Protein AF-A0A7I7XWX3-F1 (afdb_monomer_lite)

Radius of gyration: 28.38 Å; chains: 1; bounding box: 84×88×45 Å

Sequence (185 aa):
MRDRTAANIRRMIRAALIAVGVFTSAAAGLAPAHAEPVAPGETAYLIGACYDPSQPVTERPATLVYGCDHSSVMTDMTWTAWGADGATGAGIDDAVECQPNCAQGARLANPIVVHAWNPKPPVEAGCPDGVQFYSDFTVAYPEGVPPWVQPGTSWTEDVDFIELDGVPAVHFKNQGPLSCTPQNA

pLDDT: mean 84.45, std 18.17, range [38.5, 98.75]

Structure (mmCIF, N/CA/C/O backbone):
data_AF-A0A7I7XWX3-F1
#
_entry.id   AF-A0A7I7XWX3-F1
#
loop_
_atom_site.group_PDB
_atom_site.id
_atom_site.type_symbol
_atom_site.label_atom_id
_atom_site.label_alt_id
_atom_site.label_comp_id
_atom_site.label_asym_id
_atom_site.label_entity_id
_atom_site.label_seq_id
_atom_site.pdbx_PDB_ins_code
_atom_site.Cartn_x
_atom_site.Cartn_y
_atom_site.Cartn_z
_atom_site.occupancy
_atom_site.B_iso_or_equiv
_atom_site.auth_seq_id
_atom_site.auth_comp_id
_atom_site.auth_asym_id
_atom_site.auth_atom_id
_atom_site.pdbx_PDB_model_num
ATOM 1 N N . MET A 1 1 ? -60.329 -65.388 -13.202 1.00 43.03 1 MET A N 1
ATOM 2 C CA . MET A 1 1 ? -60.329 -66.868 -13.149 1.00 43.03 1 MET A CA 1
ATOM 3 C C . MET A 1 1 ? -59.858 -67.363 -14.511 1.00 43.03 1 MET A C 1
ATOM 5 O O . MET A 1 1 ? -60.397 -66.860 -15.488 1.00 43.03 1 MET A O 1
ATOM 9 N N . ARG A 1 2 ? -58.892 -68.301 -14.535 1.00 38.50 2 ARG A N 1
ATOM 10 C CA . ARG A 1 2 ? -58.112 -68.828 -15.688 1.00 38.50 2 ARG A CA 1
ATOM 11 C C . ARG A 1 2 ? -56.949 -67.935 -16.143 1.00 38.50 2 ARG A C 1
ATOM 13 O O . ARG A 1 2 ? -57.133 -66.735 -16.260 1.00 38.50 2 ARG A O 1
ATOM 20 N N . ASP A 1 3 ? -55.744 -68.416 -16.423 1.00 40.34 3 ASP A N 1
ATOM 21 C CA . ASP A 1 3 ? -55.115 -69.725 -16.218 1.00 40.34 3 ASP A CA 1
ATOM 22 C C . ASP A 1 3 ? -53.590 -69.542 -16.287 1.00 40.34 3 ASP A C 1
ATOM 24 O O . ASP A 1 3 ? -53.082 -68.605 -16.905 1.00 40.34 3 ASP A O 1
ATOM 28 N N . ARG A 1 4 ? -52.867 -70.434 -15.609 1.00 48.84 4 ARG A N 1
ATOM 29 C CA . ARG A 1 4 ? -51.402 -70.502 -15.575 1.00 48.84 4 ARG A CA 1
ATOM 30 C C . ARG A 1 4 ? -50.860 -71.028 -16.906 1.00 48.84 4 ARG A C 1
ATOM 32 O O . ARG A 1 4 ? -51.288 -72.093 -17.331 1.00 48.84 4 ARG A O 1
ATOM 39 N N . THR A 1 5 ? -49.802 -70.414 -17.437 1.00 50.16 5 THR A N 1
ATOM 40 C CA . THR A 1 5 ? -48.825 -71.164 -18.248 1.00 50.16 5 THR A CA 1
ATOM 41 C C . THR A 1 5 ? -47.422 -70.599 -18.072 1.00 50.16 5 THR A C 1
ATOM 43 O O . THR A 1 5 ? -47.156 -69.432 -18.344 1.00 50.16 5 THR A O 1
ATOM 46 N N . ALA A 1 6 ? -46.545 -71.453 -17.553 1.00 39.53 6 ALA A N 1
ATOM 47 C CA . ALA A 1 6 ? -45.111 -71.258 -17.453 1.00 39.53 6 ALA A CA 1
ATOM 48 C C . ALA A 1 6 ? -44.410 -71.675 -18.760 1.00 39.53 6 ALA A C 1
ATOM 50 O O . ALA A 1 6 ? -44.997 -72.368 -19.587 1.00 39.53 6 ALA A O 1
ATOM 51 N N . ALA A 1 7 ? -43.117 -71.335 -18.826 1.00 40.88 7 ALA A N 1
ATOM 52 C CA . ALA A 1 7 ? -42.087 -71.758 -19.782 1.00 40.88 7 ALA A CA 1
ATOM 53 C C . ALA A 1 7 ? -41.901 -70.862 -21.026 1.00 40.88 7 ALA A C 1
ATOM 55 O O . ALA A 1 7 ? -42.622 -70.954 -22.009 1.00 40.88 7 ALA A O 1
ATOM 56 N N . ASN A 1 8 ? -40.818 -70.080 -21.067 1.00 44.34 8 ASN A N 1
ATOM 57 C CA . ASN A 1 8 ? -39.526 -70.630 -21.479 1.00 44.34 8 ASN A CA 1
ATOM 58 C C . ASN A 1 8 ? -38.380 -69.623 -21.311 1.00 44.34 8 ASN A C 1
ATOM 60 O O . ASN A 1 8 ? -38.443 -68.464 -21.708 1.00 44.34 8 ASN A O 1
ATOM 64 N N . ILE A 1 9 ? -37.313 -70.131 -20.705 1.00 50.66 9 ILE A N 1
ATOM 65 C CA . ILE A 1 9 ? -36.044 -69.473 -20.420 1.00 50.66 9 ILE A CA 1
ATOM 66 C C . ILE A 1 9 ? -35.237 -69.374 -21.718 1.00 50.66 9 ILE A C 1
ATOM 68 O O . ILE A 1 9 ? -34.882 -70.397 -22.297 1.00 50.66 9 ILE A O 1
ATOM 72 N N . ARG A 1 10 ? -34.841 -68.162 -22.118 1.00 47.69 10 ARG A N 1
ATOM 73 C CA . ARG A 1 10 ? -33.609 -67.944 -22.891 1.00 47.69 10 ARG A CA 1
ATOM 74 C C . ARG A 1 10 ? -32.856 -66.747 -22.322 1.00 47.69 10 ARG A C 1
ATOM 76 O O . ARG A 1 10 ? -33.197 -65.595 -22.555 1.00 47.69 10 ARG A O 1
ATOM 83 N N . ARG A 1 11 ? -31.823 -67.071 -21.541 1.00 47.16 11 ARG A N 1
ATOM 84 C CA . ARG A 1 11 ? -30.764 -66.159 -21.102 1.00 47.16 11 ARG A CA 1
ATOM 85 C C . ARG A 1 11 ? -30.086 -65.544 -22.326 1.00 47.16 11 ARG A C 1
ATOM 87 O O . ARG A 1 11 ? -29.508 -66.279 -23.116 1.00 47.16 11 ARG A O 1
ATOM 94 N N . MET A 1 12 ? -30.059 -64.219 -22.409 1.00 47.88 12 MET A N 1
ATOM 95 C CA . MET A 1 12 ? -28.936 -63.488 -22.995 1.00 47.88 12 MET A CA 1
ATOM 96 C C . MET A 1 12 ? -28.685 -62.254 -22.129 1.00 47.88 12 MET A C 1
ATOM 98 O O . MET A 1 12 ? -29.368 -61.242 -22.238 1.00 47.88 12 MET A O 1
ATOM 102 N N . ILE A 1 13 ? -27.729 -62.389 -21.210 1.00 46.78 13 ILE A N 1
ATOM 103 C CA . ILE A 1 13 ? -27.202 -61.299 -20.392 1.00 46.78 13 ILE A CA 1
ATOM 104 C C . ILE A 1 13 ? -26.348 -60.439 -21.326 1.00 46.78 13 ILE A C 1
ATOM 106 O O . ILE A 1 13 ? -25.277 -60.866 -21.749 1.00 46.78 13 ILE A O 1
ATOM 110 N N . ARG A 1 14 ? -26.825 -59.242 -21.672 1.00 43.22 14 ARG A N 1
ATOM 111 C CA . ARG A 1 14 ? -25.970 -58.168 -22.184 1.00 43.22 14 ARG A CA 1
ATOM 112 C C . ARG A 1 14 ? -25.707 -57.232 -21.013 1.00 43.22 14 ARG A C 1
ATOM 114 O O . ARG A 1 14 ? -26.624 -56.570 -20.539 1.00 43.22 14 ARG A O 1
ATOM 121 N N . ALA A 1 15 ? -24.478 -57.257 -20.508 1.00 44.19 15 ALA A N 1
ATOM 122 C CA . ALA A 1 15 ? -24.014 -56.344 -19.477 1.00 44.19 15 ALA A CA 1
ATOM 123 C C . ALA A 1 15 ? -24.109 -54.905 -20.008 1.00 44.19 15 ALA A C 1
ATOM 125 O O . ALA A 1 15 ? -23.389 -54.533 -20.931 1.00 44.19 15 ALA A O 1
ATOM 126 N N . ALA A 1 16 ? -25.034 -54.118 -19.459 1.00 50.81 16 ALA A N 1
ATOM 127 C CA . ALA A 1 16 ? -25.074 -52.680 -19.664 1.00 50.81 16 ALA A CA 1
ATOM 128 C C . ALA A 1 16 ? -24.075 -52.055 -18.683 1.00 50.81 16 ALA A C 1
ATOM 130 O O . ALA A 1 16 ? -24.287 -52.082 -17.471 1.00 50.81 16 ALA A O 1
ATOM 131 N N . LEU A 1 17 ? -22.951 -51.567 -19.206 1.00 45.69 17 LEU A N 1
ATOM 132 C CA . LEU A 1 17 ? -21.972 -50.819 -18.428 1.00 45.69 17 LEU A CA 1
ATOM 133 C C . LEU A 1 17 ? -22.584 -49.474 -18.028 1.00 45.69 17 LEU A C 1
ATOM 135 O O . LEU A 1 17 ? -22.958 -48.661 -18.870 1.00 45.69 17 LEU A O 1
ATOM 139 N N . ILE A 1 18 ? -22.700 -49.286 -16.719 1.00 51.28 18 ILE A N 1
ATOM 140 C CA . ILE A 1 18 ? -23.097 -48.053 -16.052 1.00 51.28 18 ILE A CA 1
ATOM 141 C C . ILE A 1 18 ? -21.942 -47.056 -16.201 1.00 51.28 18 ILE A C 1
ATOM 143 O O . ILE A 1 18 ? -20.875 -47.266 -15.631 1.00 51.28 18 ILE A O 1
ATOM 147 N N . ALA A 1 19 ? -22.153 -45.967 -16.937 1.00 46.25 19 ALA A N 1
ATOM 148 C CA . ALA A 1 19 ? -21.286 -44.795 -16.879 1.00 46.25 19 ALA A CA 1
ATOM 149 C C . ALA A 1 19 ? -21.959 -43.745 -15.984 1.00 46.25 19 ALA A C 1
ATOM 151 O O . ALA A 1 19 ? -22.716 -42.900 -16.455 1.00 46.25 19 ALA A O 1
ATOM 152 N N . VAL A 1 20 ? -21.721 -43.828 -14.672 1.00 53.56 20 VAL A N 1
ATOM 153 C CA . VAL A 1 20 ? -21.970 -42.701 -13.763 1.00 53.56 20 VAL A CA 1
ATOM 154 C C . VAL A 1 20 ? -20.854 -41.696 -14.029 1.00 53.56 20 VAL A C 1
ATOM 156 O O . VAL A 1 20 ? -19.708 -41.912 -13.641 1.00 53.56 20 VAL A O 1
ATOM 159 N N . GLY A 1 21 ? -21.178 -40.632 -14.762 1.00 43.69 21 GLY A N 1
ATOM 160 C CA . GLY A 1 21 ? -20.290 -39.491 -14.938 1.00 43.69 21 GLY A CA 1
ATOM 161 C C . GLY A 1 21 ? -20.112 -38.785 -13.599 1.00 43.69 21 GLY A C 1
ATOM 162 O O . GLY A 1 21 ? -21.029 -38.125 -13.116 1.00 43.69 21 GLY A O 1
ATOM 163 N N . VAL A 1 22 ? -18.944 -38.951 -12.986 1.00 57.22 22 VAL A N 1
ATOM 164 C CA . VAL A 1 22 ? -18.535 -38.162 -11.825 1.00 57.22 22 VAL A CA 1
ATOM 165 C C . VAL A 1 22 ? -18.196 -36.761 -12.333 1.00 57.22 22 VAL A C 1
ATOM 167 O O . VAL A 1 22 ? -17.169 -36.561 -12.974 1.00 57.22 22 VAL A O 1
ATOM 170 N N . PHE A 1 23 ? -19.073 -35.790 -12.075 1.00 51.28 23 PHE A N 1
ATOM 171 C CA . PHE A 1 23 ? -18.744 -34.371 -12.200 1.00 51.28 23 PHE A CA 1
ATOM 172 C C . PHE A 1 23 ? -17.844 -33.994 -11.015 1.00 51.28 23 PHE A C 1
ATOM 174 O O . PHE A 1 23 ? -18.322 -33.742 -9.911 1.00 51.28 23 PHE A O 1
ATOM 181 N N . THR A 1 24 ? -16.529 -34.001 -11.220 1.00 49.78 24 THR A N 1
ATOM 182 C CA . THR A 1 24 ? -15.574 -33.404 -10.281 1.00 49.78 24 THR A CA 1
ATOM 183 C C . THR A 1 24 ? -15.557 -31.894 -10.498 1.00 49.78 24 THR A C 1
ATOM 185 O O . THR A 1 24 ? -14.891 -31.400 -11.406 1.00 49.78 24 THR A O 1
ATOM 188 N N . SER A 1 25 ? -16.302 -31.155 -9.681 1.00 54.12 25 SER A N 1
ATOM 189 C CA . SER A 1 25 ? -16.179 -29.700 -9.591 1.00 54.12 25 SER A CA 1
ATOM 190 C C . SER A 1 25 ? -14.818 -29.362 -8.978 1.00 54.12 25 SER A C 1
ATOM 192 O O . SER A 1 25 ? -14.610 -29.559 -7.782 1.00 54.12 25 SER A O 1
ATOM 194 N N . ALA A 1 26 ? -13.876 -28.885 -9.790 1.00 48.22 26 ALA A N 1
ATOM 195 C CA . ALA A 1 26 ? -12.629 -28.317 -9.296 1.00 48.22 26 ALA A CA 1
ATOM 196 C C . ALA A 1 26 ? -12.938 -26.962 -8.643 1.00 48.22 26 ALA A C 1
ATOM 198 O O . ALA A 1 26 ? -13.051 -25.944 -9.321 1.00 48.22 26 ALA A O 1
ATOM 199 N N . ALA A 1 27 ? -13.116 -26.951 -7.323 1.00 49.91 27 ALA A N 1
ATOM 200 C CA . ALA A 1 27 ? -12.999 -25.725 -6.550 1.00 49.91 27 ALA A CA 1
ATOM 201 C C . ALA A 1 27 ? -11.513 -25.344 -6.545 1.00 49.91 27 ALA A C 1
ATOM 203 O O . ALA A 1 27 ? -10.723 -25.923 -5.801 1.00 49.91 27 ALA A O 1
ATOM 204 N N . ALA A 1 28 ? -11.118 -24.425 -7.427 1.00 49.12 28 ALA A N 1
ATOM 205 C CA . ALA A 1 28 ? -9.828 -23.761 -7.325 1.00 49.12 28 ALA A CA 1
ATOM 206 C C . ALA A 1 28 ? -9.845 -22.947 -6.026 1.00 49.12 28 ALA A C 1
ATOM 208 O O . ALA A 1 28 ? -10.456 -21.883 -5.953 1.00 49.12 28 ALA A O 1
ATOM 209 N N . GLY A 1 29 ? -9.258 -23.501 -4.966 1.00 46.12 29 GLY A N 1
ATOM 210 C CA . GLY A 1 29 ? -9.016 -22.751 -3.744 1.00 46.12 29 GLY A CA 1
ATOM 211 C C . GLY A 1 29 ? -8.070 -21.601 -4.068 1.00 46.12 29 GLY A C 1
ATOM 212 O O . GLY A 1 29 ? -6.977 -21.839 -4.579 1.00 46.12 29 GLY A O 1
ATOM 213 N N . LEU A 1 30 ? -8.497 -20.370 -3.785 1.00 54.78 30 LEU A N 1
ATOM 214 C CA . LEU A 1 30 ? -7.623 -19.200 -3.737 1.00 54.78 30 LEU A CA 1
ATOM 215 C C . LEU A 1 30 ? -6.687 -19.395 -2.540 1.00 54.78 30 LEU A C 1
ATOM 217 O O . LEU A 1 30 ? -6.994 -18.983 -1.422 1.00 54.78 30 LEU A O 1
ATOM 221 N N . ALA A 1 31 ? -5.598 -20.132 -2.749 1.00 57.59 31 ALA A N 1
ATOM 222 C CA . ALA A 1 31 ? -4.531 -20.192 -1.770 1.00 57.59 31 ALA A CA 1
ATOM 223 C C . ALA A 1 31 ? -3.904 -18.792 -1.653 1.00 57.59 31 ALA A C 1
ATOM 225 O O . ALA A 1 31 ? -3.742 -18.119 -2.676 1.00 57.59 31 ALA A O 1
ATOM 226 N N . PRO A 1 32 ? -3.567 -18.347 -0.434 1.00 59.34 32 PRO A N 1
ATOM 227 C CA . PRO A 1 32 ? -2.880 -17.082 -0.233 1.00 59.34 32 PRO A CA 1
ATOM 228 C C . PRO A 1 32 ? -1.547 -17.101 -0.982 1.00 59.34 32 PRO A C 1
ATOM 230 O O . PRO A 1 32 ? -0.761 -18.038 -0.839 1.00 59.34 32 PRO A O 1
ATOM 233 N N . ALA A 1 33 ? -1.319 -16.095 -1.822 1.00 70.19 33 ALA A N 1
ATOM 234 C CA . ALA A 1 33 ? -0.106 -16.014 -2.617 1.00 70.19 33 ALA A CA 1
ATOM 235 C C . ALA A 1 33 ? 1.029 -15.389 -1.788 1.00 70.19 33 ALA A C 1
ATOM 237 O O . ALA A 1 33 ? 0.834 -14.382 -1.104 1.00 70.19 33 ALA A O 1
ATOM 238 N N . HIS A 1 34 ? 2.197 -16.029 -1.819 1.00 73.00 34 HIS A N 1
ATOM 239 C CA . HIS A 1 34 ? 3.373 -15.649 -1.039 1.00 73.00 34 HIS A CA 1
ATOM 240 C C . HIS A 1 34 ? 4.289 -14.700 -1.817 1.00 73.00 34 HIS A C 1
ATOM 242 O O . HIS A 1 34 ? 4.159 -14.562 -3.033 1.00 73.00 34 HIS A O 1
ATOM 248 N N . ALA A 1 35 ? 5.228 -14.078 -1.101 1.00 80.88 35 ALA A N 1
ATOM 249 C CA . ALA A 1 35 ? 6.254 -13.235 -1.695 1.00 80.88 35 ALA A CA 1
ATOM 250 C C . ALA A 1 35 ? 7.070 -14.029 -2.728 1.00 80.88 35 ALA A C 1
ATOM 252 O O . ALA A 1 35 ? 7.687 -15.041 -2.386 1.00 80.88 35 ALA A O 1
ATOM 253 N N . GLU A 1 36 ? 7.070 -13.566 -3.976 1.00 79.50 36 GLU A N 1
ATOM 254 C CA . GLU A 1 36 ? 7.736 -14.243 -5.089 1.00 79.50 36 GLU A CA 1
ATOM 255 C C . GLU A 1 36 ? 8.640 -13.254 -5.840 1.00 79.50 36 GLU A C 1
ATOM 257 O O . GLU A 1 36 ? 8.173 -12.184 -6.251 1.00 79.50 36 GLU A O 1
ATOM 262 N N . PRO A 1 37 ? 9.943 -13.565 -6.000 1.00 80.94 37 PRO A N 1
ATOM 263 C CA . PRO A 1 37 ? 10.811 -12.812 -6.893 1.00 80.94 37 PRO A CA 1
ATOM 264 C C . PRO A 1 37 ? 10.297 -12.906 -8.329 1.00 80.94 37 PRO A C 1
ATOM 266 O O . PRO A 1 37 ? 9.986 -13.996 -8.806 1.00 80.94 37 PRO A O 1
ATOM 269 N N . VAL A 1 38 ? 10.254 -11.780 -9.036 1.00 82.19 38 VAL A N 1
ATOM 270 C CA . VAL A 1 38 ? 9.768 -11.759 -10.423 1.00 82.19 38 VAL A CA 1
ATOM 271 C C . VAL A 1 38 ? 10.819 -12.331 -11.371 1.00 82.19 38 VAL A C 1
ATOM 273 O O . VAL A 1 38 ? 12.013 -12.033 -11.255 1.00 82.19 38 VAL A O 1
ATOM 276 N N . ALA A 1 39 ? 10.382 -13.165 -12.319 1.00 76.75 39 ALA A N 1
ATOM 277 C CA . ALA A 1 39 ? 11.272 -13.749 -13.310 1.00 76.75 39 ALA A CA 1
ATOM 278 C C . ALA A 1 39 ? 11.819 -12.674 -14.276 1.00 76.75 39 ALA A C 1
ATOM 280 O O . ALA A 1 39 ? 11.112 -11.728 -14.633 1.00 76.75 39 ALA A O 1
ATOM 281 N N . PRO A 1 40 ? 13.069 -12.808 -14.761 1.00 74.06 40 PRO A N 1
ATOM 282 C CA . PRO A 1 40 ? 13.621 -11.864 -15.727 1.00 74.06 40 PRO A CA 1
ATOM 283 C C . PRO A 1 40 ? 12.770 -11.772 -17.002 1.00 74.06 40 PRO A C 1
ATOM 285 O O . PRO A 1 40 ? 12.506 -12.784 -17.650 1.00 74.06 40 PRO A O 1
ATOM 288 N N . GLY A 1 41 ? 12.401 -10.550 -17.398 1.00 76.00 41 GLY A N 1
ATOM 289 C CA . GLY A 1 41 ? 11.626 -10.279 -18.616 1.00 76.00 41 GLY A CA 1
ATOM 290 C C . GLY A 1 41 ? 10.110 -10.203 -18.416 1.00 76.00 41 GLY A C 1
ATOM 291 O O . GLY A 1 41 ? 9.402 -9.873 -19.367 1.00 76.00 41 GLY A O 1
ATOM 292 N N . GLU A 1 42 ? 9.614 -10.455 -17.206 1.00 86.88 42 GLU A N 1
ATOM 293 C CA . GLU A 1 42 ? 8.222 -10.197 -16.836 1.00 86.88 42 GLU A CA 1
ATOM 294 C C . GLU A 1 42 ? 8.059 -8.787 -16.262 1.00 86.88 42 GLU A C 1
ATOM 296 O O . GLU A 1 42 ? 8.989 -8.219 -15.689 1.00 86.88 42 GLU A O 1
ATOM 301 N N . THR A 1 43 ? 6.870 -8.202 -16.446 1.00 94.00 43 THR A N 1
ATOM 302 C CA . THR A 1 43 ? 6.544 -6.933 -15.788 1.00 94.00 43 THR A CA 1
ATOM 303 C C . THR A 1 43 ? 6.162 -7.207 -14.341 1.00 94.00 43 THR A C 1
ATOM 305 O O . THR A 1 43 ? 5.194 -7.922 -14.098 1.00 94.00 43 THR A O 1
ATOM 308 N N . ALA A 1 44 ? 6.902 -6.622 -13.404 1.00 95.31 44 ALA A N 1
ATOM 309 C CA . ALA A 1 44 ? 6.585 -6.641 -11.985 1.00 95.31 44 ALA A CA 1
ATOM 310 C C . ALA A 1 44 ? 5.628 -5.499 -11.635 1.00 95.31 44 ALA A C 1
ATOM 312 O O . ALA A 1 44 ? 5.823 -4.368 -12.084 1.00 95.31 44 ALA A O 1
ATOM 313 N N . TYR A 1 45 ? 4.647 -5.768 -10.780 1.00 96.62 45 TYR A N 1
ATOM 314 C CA . TYR A 1 45 ? 3.725 -4.759 -10.258 1.00 96.62 45 TYR A CA 1
ATOM 315 C C . TYR A 1 45 ? 3.961 -4.567 -8.767 1.00 96.62 45 TYR A C 1
ATOM 317 O O . TYR A 1 45 ? 3.886 -5.538 -8.025 1.00 96.62 45 TYR A O 1
ATOM 325 N N . LEU A 1 46 ? 4.238 -3.346 -8.310 1.00 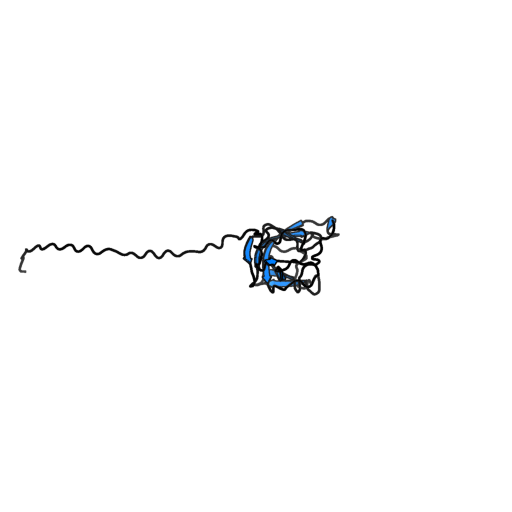95.69 46 LEU A N 1
ATOM 326 C CA . LEU A 1 46 ? 4.627 -3.063 -6.925 1.00 95.69 46 LEU A CA 1
ATOM 327 C C . LEU A 1 46 ? 3.765 -1.964 -6.295 1.00 95.69 46 LEU A C 1
ATOM 329 O O . LEU A 1 46 ? 3.289 -1.060 -6.976 1.00 95.69 46 LEU A O 1
ATOM 333 N N . ILE A 1 47 ? 3.626 -1.988 -4.970 1.00 94.00 47 ILE A N 1
ATOM 334 C CA . ILE A 1 47 ? 3.170 -0.819 -4.205 1.00 94.00 47 ILE A CA 1
ATOM 335 C C . ILE A 1 47 ? 4.426 -0.042 -3.797 1.00 94.00 47 ILE A C 1
ATOM 337 O O . ILE A 1 47 ? 5.288 -0.577 -3.103 1.00 94.00 47 ILE A O 1
ATOM 341 N N . GLY A 1 48 ? 4.572 1.181 -4.313 1.00 83.75 48 GLY A N 1
ATOM 342 C CA . GLY A 1 48 ? 5.881 1.830 -4.440 1.00 83.75 48 GLY A CA 1
ATOM 343 C C . GLY A 1 48 ? 6.271 2.860 -3.391 1.00 83.75 48 GLY A C 1
ATOM 344 O O . GLY A 1 48 ? 7.428 3.258 -3.408 1.00 83.75 48 GLY A O 1
ATOM 345 N N . ALA A 1 49 ? 5.361 3.291 -2.510 1.00 82.69 49 ALA A N 1
ATOM 346 C CA . ALA A 1 49 ? 5.522 4.516 -1.709 1.00 82.69 49 ALA A CA 1
ATOM 347 C C . ALA A 1 49 ? 6.920 4.683 -1.071 1.00 82.69 49 ALA A C 1
ATOM 349 O O . ALA A 1 49 ? 7.514 5.757 -1.154 1.00 82.69 49 ALA A O 1
ATOM 350 N N . CYS A 1 50 ? 7.484 3.604 -0.514 1.00 86.25 50 CYS A N 1
ATOM 351 C CA . CYS A 1 50 ? 8.814 3.591 0.106 1.00 86.25 50 CYS A CA 1
ATOM 352 C C . CYS A 1 50 ? 9.728 2.509 -0.481 1.00 86.25 50 CYS A C 1
ATOM 354 O O . CYS A 1 50 ? 10.389 1.773 0.249 1.00 86.25 50 CYS A O 1
ATOM 356 N N . TYR A 1 51 ? 9.725 2.378 -1.807 1.00 89.69 51 TYR A N 1
ATOM 357 C CA . TYR A 1 51 ? 10.545 1.410 -2.530 1.00 89.69 51 TYR A CA 1
ATOM 358 C C . TYR A 1 51 ? 12.046 1.549 -2.204 1.00 89.69 51 TYR A C 1
ATOM 360 O O . TYR A 1 51 ? 12.617 2.632 -2.327 1.00 89.69 51 TYR A O 1
ATOM 368 N N . ASP A 1 52 ? 12.683 0.437 -1.822 1.00 87.31 52 ASP A N 1
ATOM 369 C CA . ASP A 1 52 ? 14.132 0.336 -1.627 1.00 87.31 52 ASP A CA 1
ATOM 370 C C . ASP A 1 52 ? 14.765 -0.408 -2.820 1.00 87.31 52 ASP A C 1
ATOM 372 O O . ASP A 1 52 ? 14.643 -1.634 -2.917 1.00 87.31 52 ASP A O 1
ATOM 376 N N . PRO A 1 53 ? 15.470 0.297 -3.722 1.00 86.38 53 PRO A N 1
ATOM 377 C CA . PRO A 1 53 ? 16.094 -0.300 -4.903 1.00 86.38 53 PRO A CA 1
ATOM 378 C C . PRO A 1 53 ? 17.288 -1.209 -4.570 1.00 86.38 53 PRO A C 1
ATOM 380 O O . PRO A 1 53 ? 17.832 -1.849 -5.469 1.00 86.38 53 PRO A O 1
ATOM 383 N N . SER A 1 54 ? 17.736 -1.261 -3.308 1.00 85.69 54 SER A N 1
ATOM 384 C CA . SER A 1 54 ? 18.762 -2.210 -2.864 1.00 85.69 54 SER A CA 1
ATOM 385 C C . SER A 1 54 ? 18.207 -3.615 -2.599 1.00 85.69 54 SER A C 1
ATOM 387 O O . SER A 1 54 ? 18.981 -4.575 -2.539 1.00 85.69 54 SER A O 1
ATOM 389 N N . GLN A 1 55 ? 16.881 -3.755 -2.477 1.00 84.00 55 GLN A N 1
ATOM 390 C CA . GLN A 1 55 ? 16.210 -5.036 -2.273 1.00 84.00 55 GLN A CA 1
ATOM 391 C C . GLN A 1 55 ? 15.770 -5.673 -3.602 1.00 84.00 55 GLN A C 1
ATOM 393 O O . GLN A 1 55 ? 15.491 -4.969 -4.576 1.00 84.00 55 GLN A O 1
ATOM 398 N N . PRO A 1 56 ? 15.657 -7.014 -3.665 1.00 86.50 56 PRO A N 1
ATOM 399 C CA . PRO A 1 56 ? 15.096 -7.692 -4.828 1.00 86.50 56 PRO A CA 1
ATOM 400 C C . PRO A 1 56 ? 13.656 -7.252 -5.124 1.00 86.50 56 PRO A C 1
ATOM 402 O O . PRO A 1 56 ? 12.822 -7.162 -4.219 1.00 86.50 56 PRO A O 1
ATOM 405 N N . VAL A 1 57 ? 13.338 -7.069 -6.409 1.00 89.62 57 VAL A N 1
ATOM 406 C CA . VAL A 1 57 ? 11.960 -6.852 -6.875 1.00 89.62 57 VAL A CA 1
ATOM 407 C C . VAL A 1 57 ? 11.116 -8.076 -6.523 1.00 89.62 57 VAL A C 1
ATOM 409 O O . VAL A 1 57 ? 11.336 -9.169 -7.047 1.00 89.62 57 VAL A O 1
ATOM 412 N N . THR A 1 58 ? 10.162 -7.878 -5.616 1.00 90.31 58 THR A N 1
ATOM 413 C CA . THR A 1 58 ? 9.350 -8.948 -5.035 1.00 90.31 58 THR A CA 1
ATOM 414 C C . THR A 1 58 ? 7.884 -8.540 -5.054 1.00 90.31 58 THR A C 1
ATOM 416 O O . THR A 1 58 ? 7.519 -7.493 -4.519 1.00 90.31 58 THR A O 1
ATOM 419 N N . GLU A 1 59 ? 7.042 -9.372 -5.658 1.00 94.56 59 GLU A N 1
ATOM 420 C CA . GLU A 1 59 ? 5.592 -9.190 -5.634 1.00 94.56 59 GLU A CA 1
ATOM 421 C C . GLU A 1 59 ? 4.976 -9.812 -4.383 1.00 94.56 59 GLU A C 1
ATOM 423 O O . GLU A 1 59 ? 5.557 -10.712 -3.779 1.00 94.56 59 GLU A O 1
ATOM 428 N N . ARG A 1 60 ? 3.758 -9.373 -4.035 1.00 95.88 60 ARG A N 1
ATOM 429 C CA . ARG A 1 60 ? 2.944 -9.947 -2.950 1.00 95.88 60 ARG A CA 1
ATOM 430 C C . ARG A 1 60 ? 3.690 -9.983 -1.605 1.00 95.88 60 ARG A C 1
ATOM 432 O O . ARG A 1 60 ? 3.747 -11.032 -0.957 1.00 95.88 60 ARG A O 1
ATOM 439 N N . PRO A 1 61 ? 4.291 -8.860 -1.168 1.00 94.44 61 PRO A N 1
ATOM 440 C CA . PRO A 1 61 ? 5.078 -8.845 0.052 1.00 94.44 61 PRO A CA 1
ATOM 441 C C . PRO A 1 61 ? 4.184 -9.111 1.268 1.00 94.44 61 PRO A C 1
ATOM 443 O O . PRO A 1 61 ? 3.066 -8.602 1.347 1.00 94.44 61 PRO A O 1
ATOM 446 N N . ALA A 1 62 ? 4.692 -9.876 2.235 1.00 95.62 62 ALA A N 1
ATOM 447 C CA . ALA A 1 62 ? 4.031 -10.063 3.531 1.00 95.62 62 ALA A CA 1
ATOM 448 C C . ALA A 1 62 ? 4.172 -8.826 4.442 1.00 95.62 62 ALA A C 1
ATOM 450 O O . ALA A 1 62 ? 3.376 -8.635 5.360 1.00 95.62 62 ALA A O 1
ATOM 451 N N . THR A 1 63 ? 5.176 -7.983 4.176 1.00 94.75 63 THR A N 1
ATOM 452 C CA . THR A 1 63 ? 5.436 -6.724 4.882 1.00 94.75 63 THR A CA 1
ATOM 453 C C . THR A 1 63 ? 5.710 -5.613 3.878 1.00 94.75 63 THR A C 1
ATOM 455 O O . THR A 1 63 ? 6.560 -5.776 3.004 1.00 94.75 63 THR A O 1
ATOM 458 N N . LEU A 1 64 ? 5.027 -4.480 4.016 1.00 93.62 64 LEU A N 1
ATOM 459 C CA . LEU A 1 64 ? 5.174 -3.322 3.139 1.00 93.62 64 LEU A CA 1
ATOM 460 C C . LEU A 1 64 ? 5.217 -2.034 3.963 1.00 93.62 64 LEU A C 1
ATOM 462 O O . LEU A 1 64 ? 4.280 -1.718 4.691 1.00 93.62 64 LEU A O 1
ATOM 466 N N . VAL A 1 65 ? 6.285 -1.258 3.805 1.00 92.75 65 VAL A N 1
ATOM 467 C CA . VAL A 1 65 ? 6.384 0.092 4.371 1.00 92.75 65 VAL A CA 1
ATOM 468 C C . VAL A 1 65 ? 5.745 1.076 3.396 1.00 92.75 65 VAL A C 1
ATOM 470 O O . VAL A 1 65 ? 6.114 1.104 2.222 1.00 92.75 65 VAL A O 1
ATOM 473 N N . TYR A 1 66 ? 4.799 1.883 3.874 1.00 92.81 66 TYR A N 1
ATOM 474 C CA . TYR A 1 66 ? 4.136 2.907 3.054 1.00 92.81 66 TYR A CA 1
ATOM 475 C C . TYR A 1 66 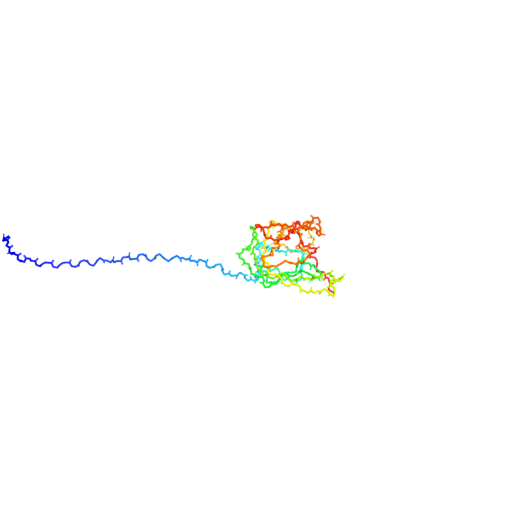? 4.153 4.308 3.683 1.00 92.81 66 TYR A C 1
ATOM 477 O O . TYR A 1 66 ? 3.847 5.282 3.003 1.00 92.81 66 TYR A O 1
ATOM 485 N N . GLY A 1 67 ? 4.595 4.428 4.940 1.00 90.62 67 GLY A N 1
ATOM 486 C CA . GLY A 1 67 ? 5.147 5.663 5.502 1.00 90.62 67 GLY A CA 1
ATOM 487 C C . GLY A 1 67 ? 6.662 5.521 5.654 1.00 90.62 67 GLY A C 1
ATOM 488 O O . GLY A 1 67 ? 7.117 4.655 6.398 1.00 90.62 67 GLY A O 1
ATOM 489 N N . CYS A 1 68 ? 7.459 6.324 4.943 1.00 88.38 68 CYS A N 1
ATOM 490 C CA . CYS A 1 68 ? 8.890 6.024 4.737 1.00 88.38 68 CYS A CA 1
ATOM 491 C C . CYS A 1 68 ? 9.787 6.242 5.966 1.00 88.38 68 CYS A C 1
ATOM 493 O O . CYS A 1 68 ? 10.953 5.861 5.961 1.00 88.38 68 CYS A O 1
ATOM 495 N N . ASP A 1 69 ? 9.240 6.799 7.041 1.00 88.31 69 ASP A N 1
ATOM 496 C CA . ASP A 1 69 ? 9.838 6.845 8.377 1.00 88.31 69 ASP A CA 1
ATOM 497 C C . ASP A 1 69 ? 9.462 5.623 9.243 1.00 88.31 69 ASP A C 1
ATOM 499 O O . ASP A 1 69 ? 9.747 5.596 10.438 1.00 88.31 69 ASP A O 1
ATOM 503 N N . HIS A 1 70 ? 8.836 4.606 8.642 1.00 90.12 70 HIS A N 1
ATOM 504 C CA . HIS A 1 70 ? 8.272 3.423 9.294 1.00 90.12 70 HIS A CA 1
ATOM 505 C C . HIS A 1 70 ? 7.152 3.736 10.297 1.00 90.12 70 HIS A C 1
ATOM 507 O O . HIS A 1 70 ? 6.833 2.904 11.147 1.00 90.12 70 HIS A O 1
ATOM 513 N N . SER A 1 71 ? 6.510 4.903 10.203 1.00 91.56 71 SER A N 1
ATOM 514 C CA . SER A 1 71 ? 5.309 5.209 10.992 1.00 91.56 71 SER A CA 1
ATOM 515 C C . SER A 1 71 ? 4.068 4.458 10.508 1.00 91.56 71 SER A C 1
ATOM 517 O O . SER A 1 71 ? 3.080 4.404 11.233 1.00 91.56 71 SER A O 1
ATOM 519 N N . SER A 1 72 ? 4.098 3.864 9.313 1.00 93.75 72 SER A N 1
ATOM 520 C CA . SER A 1 72 ? 2.994 3.071 8.764 1.00 93.75 72 SER A CA 1
ATOM 521 C C . SER A 1 72 ? 3.533 1.889 7.966 1.00 93.75 72 SER A C 1
ATOM 523 O O . SER A 1 72 ? 4.273 2.057 6.986 1.00 93.75 72 SER A O 1
ATOM 525 N N . VAL A 1 73 ? 3.208 0.685 8.435 1.00 96.56 73 VAL A N 1
ATOM 526 C CA . VAL A 1 73 ? 3.712 -0.575 7.887 1.00 96.56 73 VAL A CA 1
ATOM 527 C C . VAL A 1 73 ? 2.566 -1.571 7.825 1.00 96.56 73 VAL A C 1
ATOM 529 O O . VAL A 1 73 ? 1.967 -1.884 8.846 1.00 96.56 73 VAL A O 1
ATOM 532 N N . MET A 1 74 ? 2.302 -2.111 6.640 1.00 97.69 74 MET A N 1
ATOM 533 C CA . MET A 1 74 ? 1.410 -3.253 6.482 1.00 97.69 74 MET A CA 1
ATOM 534 C C . MET A 1 74 ? 2.187 -4.526 6.811 1.00 97.69 74 MET A C 1
ATOM 536 O O . MET A 1 74 ? 3.268 -4.747 6.260 1.00 97.69 74 MET A O 1
ATOM 540 N N . THR A 1 75 ? 1.658 -5.365 7.689 1.00 97.81 75 THR A N 1
ATOM 541 C CA . THR A 1 75 ? 2.254 -6.631 8.127 1.00 97.81 75 THR A CA 1
ATOM 542 C C . THR A 1 75 ? 1.259 -7.775 7.973 1.00 97.81 75 THR A C 1
ATOM 544 O O . THR A 1 75 ? 0.066 -7.560 7.759 1.00 97.81 75 THR A O 1
ATOM 547 N N . ASP A 1 76 ? 1.766 -9.010 8.023 1.00 97.31 76 ASP A N 1
ATOM 548 C CA . ASP A 1 76 ? 0.976 -10.238 7.880 1.00 97.31 76 ASP A CA 1
ATOM 549 C C . ASP A 1 76 ? 0.071 -10.242 6.634 1.00 97.31 76 ASP A C 1
ATOM 551 O O . ASP A 1 76 ? -1.025 -10.809 6.622 1.00 97.31 76 ASP A O 1
ATOM 555 N N . MET A 1 77 ? 0.547 -9.599 5.562 1.00 98.06 77 MET A N 1
ATOM 556 C CA . MET A 1 77 ? -0.226 -9.417 4.343 1.00 98.06 77 MET A CA 1
ATOM 557 C C . MET A 1 77 ? -0.403 -10.733 3.594 1.00 98.06 77 MET A C 1
ATOM 559 O O . MET A 1 77 ? 0.538 -11.487 3.341 1.00 98.06 77 MET A O 1
ATOM 563 N N . THR A 1 78 ? -1.641 -10.963 3.182 1.00 97.81 78 THR A N 1
ATOM 564 C CA . THR A 1 78 ? -2.081 -12.089 2.375 1.00 97.81 78 THR A CA 1
ATOM 565 C C . THR A 1 78 ? -2.806 -11.567 1.144 1.00 97.81 78 THR A C 1
ATOM 567 O O . THR A 1 78 ? -3.809 -10.864 1.262 1.00 97.81 78 THR A O 1
ATOM 570 N N . TRP A 1 79 ? -2.324 -11.936 -0.042 1.00 97.56 79 TRP A N 1
ATOM 571 C CA . TRP A 1 79 ? -2.838 -11.432 -1.316 1.00 97.56 79 TRP A CA 1
ATOM 572 C C . TRP A 1 79 ? -3.741 -12.456 -2.004 1.00 97.56 79 TRP A C 1
ATOM 574 O O . TRP A 1 79 ? -3.390 -13.631 -2.125 1.00 97.56 79 TRP A O 1
ATOM 584 N N . THR A 1 80 ? -4.899 -11.994 -2.474 1.00 97.00 80 THR A N 1
ATOM 585 C CA . THR A 1 80 ? -5.879 -12.781 -3.244 1.00 97.00 80 THR A CA 1
ATOM 586 C C . THR A 1 80 ? -5.879 -12.422 -4.727 1.00 97.00 80 THR A C 1
ATOM 588 O O . THR A 1 80 ? -6.287 -13.237 -5.553 1.00 97.00 80 THR A O 1
ATOM 591 N N . ALA A 1 81 ? -5.393 -11.228 -5.073 1.00 96.56 81 ALA A N 1
ATOM 592 C CA . ALA A 1 81 ? -5.183 -10.778 -6.443 1.00 96.56 81 ALA A CA 1
ATOM 593 C C . ALA A 1 81 ? -3.896 -9.952 -6.535 1.00 96.56 81 ALA A C 1
ATOM 595 O O . ALA A 1 81 ? -3.541 -9.254 -5.583 1.00 96.56 81 ALA A O 1
ATOM 596 N N . TRP A 1 82 ? -3.204 -10.042 -7.673 1.00 97.12 82 TRP A N 1
ATOM 597 C CA . TRP A 1 82 ? -1.999 -9.267 -7.972 1.00 97.12 82 TRP A CA 1
ATOM 598 C C . TRP A 1 82 ? -1.675 -9.331 -9.467 1.00 97.12 82 TRP A C 1
ATOM 600 O O . TRP A 1 82 ? -1.576 -10.434 -10.013 1.00 97.12 82 TRP A O 1
ATOM 610 N N . GLY A 1 83 ? -1.469 -8.185 -10.112 1.00 96.00 83 GLY A N 1
ATOM 611 C CA . GLY A 1 83 ? -1.032 -8.092 -11.504 1.00 96.00 83 GLY A CA 1
ATOM 612 C C . GLY A 1 83 ? -1.481 -6.792 -12.173 1.00 96.00 83 GLY A C 1
ATOM 613 O O . GLY A 1 83 ? -1.873 -5.838 -11.511 1.00 96.00 83 GLY A O 1
ATOM 614 N N . ALA A 1 84 ? -1.485 -6.769 -13.506 1.00 96.69 84 ALA A N 1
ATOM 615 C CA . ALA A 1 84 ? -1.841 -5.582 -14.294 1.00 96.69 84 ALA A CA 1
ATOM 616 C C . ALA A 1 84 ? -3.211 -4.970 -13.943 1.00 96.69 84 ALA A C 1
ATOM 618 O O . ALA A 1 84 ? -3.380 -3.755 -14.022 1.00 96.69 84 ALA A O 1
ATOM 619 N N . ASP A 1 85 ? -4.169 -5.809 -13.545 1.00 97.31 85 ASP A N 1
ATOM 620 C CA . ASP A 1 85 ? -5.529 -5.387 -13.193 1.00 97.31 85 ASP A CA 1
ATOM 621 C C . ASP A 1 85 ? -5.639 -4.835 -11.760 1.00 97.31 85 ASP A C 1
ATOM 623 O O . ASP A 1 85 ? -6.672 -4.278 -11.392 1.00 97.31 85 ASP A O 1
ATOM 627 N N . GLY A 1 86 ? -4.587 -4.977 -10.947 1.00 97.75 86 GLY A N 1
ATOM 628 C CA . GLY A 1 86 ? -4.545 -4.532 -9.559 1.00 97.75 86 GLY A CA 1
ATOM 629 C C . GLY A 1 86 ? -4.068 -5.602 -8.581 1.00 97.75 86 GLY A C 1
ATOM 630 O O . GLY A 1 86 ? -3.874 -6.774 -8.919 1.00 97.75 86 GLY A O 1
ATOM 631 N N . ALA A 1 87 ? -3.923 -5.191 -7.325 1.00 98.38 87 ALA A N 1
ATOM 632 C CA . ALA A 1 87 ? -3.653 -6.063 -6.195 1.00 98.38 87 ALA A CA 1
ATOM 633 C C . ALA A 1 87 ? -4.756 -5.945 -5.144 1.00 98.38 87 ALA A C 1
ATOM 635 O O . ALA A 1 87 ? -5.306 -4.872 -4.911 1.00 98.38 87 ALA A O 1
ATOM 636 N N . THR A 1 88 ? -5.103 -7.060 -4.508 1.00 98.44 88 THR A N 1
ATOM 637 C CA . THR A 1 88 ? -6.040 -7.090 -3.379 1.00 98.44 88 THR A CA 1
ATOM 638 C C . THR A 1 88 ? -5.503 -8.019 -2.310 1.00 98.44 88 THR A C 1
ATOM 640 O O . THR A 1 88 ? -5.101 -9.147 -2.612 1.00 98.44 88 THR A O 1
ATOM 643 N N . GLY A 1 89 ? -5.480 -7.545 -1.070 1.00 98.06 89 GLY A N 1
ATOM 644 C CA . GLY A 1 89 ? -4.959 -8.303 0.056 1.00 98.06 89 GLY A CA 1
ATOM 645 C C . GLY A 1 89 ? -5.544 -7.862 1.386 1.00 98.06 89 GLY A C 1
ATOM 646 O O . GLY A 1 89 ? -6.226 -6.845 1.475 1.00 98.06 89 GLY A O 1
ATOM 647 N N . ALA A 1 90 ? -5.282 -8.648 2.420 1.00 98.56 90 ALA A N 1
ATOM 648 C CA . ALA A 1 90 ? -5.661 -8.353 3.794 1.00 98.56 90 ALA A CA 1
ATOM 649 C C . ALA A 1 90 ? -4.479 -8.616 4.725 1.00 98.56 90 ALA A C 1
ATOM 651 O O . ALA A 1 90 ? -3.653 -9.481 4.437 1.00 98.56 90 ALA A O 1
ATOM 652 N N . GLY A 1 91 ? -4.414 -7.885 5.829 1.00 98.31 91 GLY A N 1
ATOM 653 C CA . GLY A 1 91 ? -3.351 -8.012 6.822 1.00 98.31 91 GLY A CA 1
ATOM 654 C C . GLY A 1 91 ? -3.580 -7.056 7.980 1.00 98.31 91 GLY A C 1
ATOM 655 O O . GLY A 1 91 ? -4.727 -6.772 8.328 1.00 98.31 91 GLY A O 1
ATOM 656 N N . ILE A 1 92 ? -2.495 -6.560 8.562 1.00 98.56 92 ILE A N 1
ATOM 657 C CA . ILE A 1 92 ? -2.506 -5.630 9.687 1.00 98.56 92 ILE A CA 1
ATOM 658 C C . ILE A 1 92 ? -1.828 -4.329 9.262 1.00 98.56 92 ILE A C 1
ATOM 660 O O . ILE A 1 92 ? -0.712 -4.350 8.755 1.00 98.56 92 ILE A O 1
ATOM 664 N N . ASP A 1 93 ? -2.485 -3.195 9.479 1.00 98.19 93 ASP A N 1
ATOM 665 C CA . ASP A 1 93 ? -1.799 -1.909 9.535 1.00 98.19 93 ASP A CA 1
ATOM 666 C C . ASP A 1 93 ? -1.208 -1.749 10.929 1.00 98.19 93 ASP A C 1
ATOM 668 O O . ASP A 1 93 ? -1.938 -1.764 11.922 1.00 98.19 93 ASP A O 1
ATOM 672 N N . ASP A 1 94 ? 0.112 -1.638 10.991 1.00 97.38 94 ASP A N 1
ATOM 673 C CA . ASP A 1 94 ? 0.856 -1.360 12.202 1.00 97.38 94 ASP A CA 1
ATOM 674 C C . ASP A 1 94 ? 1.430 0.062 12.115 1.00 97.38 94 ASP A C 1
ATOM 676 O O . ASP A 1 94 ? 2.510 0.303 11.548 1.00 97.38 94 ASP A O 1
ATOM 680 N N . ALA A 1 95 ? 0.654 1.004 12.655 1.00 95.94 95 ALA A N 1
ATOM 681 C CA . ALA A 1 95 ? 0.857 2.437 12.511 1.00 95.94 95 ALA A CA 1
ATOM 682 C C . ALA A 1 95 ? 1.137 3.130 13.847 1.00 95.94 95 ALA A C 1
ATOM 684 O O . ALA A 1 95 ? 0.632 2.747 14.900 1.00 95.94 95 ALA A O 1
ATOM 685 N N . VAL A 1 96 ? 1.941 4.188 13.813 1.00 94.62 96 VAL A N 1
ATOM 686 C CA . VAL A 1 96 ? 2.325 4.953 15.001 1.00 94.62 96 VAL A CA 1
ATOM 687 C C . VAL A 1 96 ? 1.360 6.114 15.228 1.00 94.62 96 VAL A C 1
ATOM 689 O O . VAL A 1 96 ? 1.207 6.993 14.383 1.00 94.62 96 VAL A O 1
ATOM 692 N N . GLU A 1 97 ? 0.773 6.180 16.419 1.00 92.06 97 GLU A N 1
ATOM 693 C CA . GLU A 1 97 ? 0.029 7.348 16.880 1.00 92.06 97 GLU A CA 1
ATOM 694 C C . GLU A 1 97 ? 0.994 8.492 17.211 1.00 92.06 97 GLU A C 1
ATOM 696 O O . GLU A 1 97 ? 1.580 8.548 18.290 1.00 92.06 97 GLU A O 1
ATOM 701 N N . CYS A 1 98 ? 1.172 9.436 16.288 1.00 87.06 98 CYS A N 1
ATOM 702 C CA . CYS A 1 98 ? 2.128 10.535 16.439 1.00 87.06 98 CYS A CA 1
ATOM 703 C C . CYS A 1 98 ? 1.636 11.656 17.375 1.00 87.06 98 CYS A C 1
ATOM 705 O O . CYS A 1 98 ? 1.537 12.814 16.973 1.00 87.06 98 CYS A O 1
ATOM 707 N N . GLN A 1 99 ? 1.347 11.330 18.635 1.00 84.81 99 GLN A N 1
ATOM 708 C CA . GLN A 1 99 ? 0.981 12.283 19.685 1.00 84.81 99 GLN A CA 1
ATOM 709 C C . GLN A 1 99 ? 1.859 12.056 20.931 1.00 84.81 99 GLN A C 1
ATOM 711 O O . GLN A 1 99 ? 1.802 10.977 21.516 1.00 84.81 99 GLN A O 1
ATOM 716 N N . PRO A 1 100 ? 2.679 13.036 21.374 1.00 81.94 100 PRO A N 1
ATOM 717 C CA . PRO A 1 100 ? 2.928 14.356 20.775 1.00 81.94 100 PRO A CA 1
ATOM 718 C C . PRO A 1 100 ? 3.873 14.326 19.559 1.00 81.94 100 PRO A C 1
ATOM 720 O O . PRO A 1 100 ? 4.023 15.329 18.870 1.00 81.94 100 PRO A O 1
ATOM 723 N N . ASN A 1 101 ? 4.565 13.211 19.328 1.00 86.12 101 ASN A N 1
ATOM 724 C CA . ASN A 1 101 ? 5.428 12.977 18.171 1.00 86.12 101 ASN A CA 1
ATOM 725 C C . ASN A 1 101 ? 5.551 11.466 17.924 1.00 86.12 101 ASN A C 1
ATOM 727 O O . ASN A 1 101 ? 5.317 10.671 18.833 1.00 86.12 101 ASN A O 1
ATOM 731 N N . CYS A 1 102 ? 5.955 11.070 16.717 1.00 86.88 102 CYS A N 1
ATOM 732 C CA . CYS A 1 102 ? 6.033 9.658 16.336 1.00 86.88 102 CYS A CA 1
ATOM 733 C C . CYS A 1 102 ? 7.079 8.856 17.135 1.00 86.88 102 CYS A C 1
ATOM 735 O O . CYS A 1 102 ? 6.924 7.656 17.307 1.00 86.88 102 CYS A O 1
ATOM 737 N N . ALA A 1 103 ? 8.123 9.486 17.688 1.00 87.50 103 ALA A N 1
ATOM 738 C CA . ALA A 1 103 ? 9.148 8.762 18.450 1.00 87.50 103 ALA A CA 1
ATOM 739 C C . ALA A 1 103 ? 8.643 8.241 19.811 1.00 87.50 103 ALA A C 1
ATOM 741 O O . ALA A 1 103 ? 9.238 7.331 20.383 1.00 87.50 103 ALA A O 1
ATOM 742 N N . GLN A 1 104 ? 7.575 8.837 20.345 1.00 88.94 104 GLN A N 1
ATOM 743 C CA . GLN A 1 104 ? 6.965 8.477 21.632 1.00 88.94 104 GLN A CA 1
ATOM 744 C C . GLN A 1 104 ? 5.583 7.828 21.473 1.00 88.94 104 GLN A C 1
ATOM 746 O O . GLN A 1 104 ? 4.986 7.422 22.469 1.00 88.94 104 GLN A O 1
ATOM 751 N N . GLY A 1 105 ? 5.077 7.773 20.241 1.00 89.06 105 GLY A N 1
ATOM 752 C CA . GLY A 1 105 ? 3.746 7.290 19.912 1.00 89.06 105 GLY A CA 1
ATOM 753 C C . GLY A 1 105 ? 3.556 5.802 20.175 1.00 89.06 105 GLY A C 1
ATOM 754 O O . GLY A 1 105 ? 4.488 5.007 20.040 1.00 89.06 105 GLY A O 1
ATOM 755 N N . ALA A 1 106 ? 2.331 5.414 20.525 1.00 92.62 106 ALA A N 1
ATOM 756 C CA . ALA A 1 106 ? 1.955 4.007 20.580 1.00 92.62 106 ALA A CA 1
ATOM 757 C C . ALA A 1 106 ? 1.832 3.435 19.161 1.00 92.62 106 ALA A C 1
ATOM 759 O O . ALA A 1 106 ? 1.393 4.134 18.250 1.00 92.62 106 ALA A O 1
ATOM 760 N N . ARG A 1 107 ? 2.176 2.154 18.981 1.00 93.94 107 ARG A N 1
ATOM 761 C CA . ARG A 1 107 ? 1.818 1.417 17.764 1.00 93.94 107 ARG A CA 1
ATOM 762 C C . ARG A 1 107 ? 0.412 0.850 17.898 1.00 93.94 107 ARG A C 1
ATOM 764 O O . ARG A 1 107 ? 0.103 0.205 18.902 1.00 93.94 107 ARG A O 1
ATOM 771 N N . LEU A 1 108 ? -0.423 1.118 16.905 1.00 96.44 108 LEU A N 1
ATOM 772 C CA . LEU A 1 108 ? -1.769 0.591 16.773 1.00 96.44 108 LEU A CA 1
ATOM 773 C C . LEU A 1 108 ? -1.760 -0.458 15.667 1.00 96.44 108 LEU A C 1
ATOM 775 O O . LEU A 1 108 ? -1.334 -0.174 14.553 1.00 96.44 108 LEU A O 1
ATOM 779 N N . ALA A 1 109 ? -2.241 -1.652 16.003 1.00 97.56 109 ALA A N 1
ATOM 780 C CA . ALA A 1 109 ? -2.416 -2.749 15.067 1.00 97.56 109 ALA A CA 1
ATOM 781 C C . ALA A 1 109 ? -3.900 -2.859 14.707 1.00 97.56 109 ALA A C 1
ATOM 783 O O . ALA A 1 109 ? -4.728 -3.172 15.569 1.00 97.56 109 ALA A O 1
ATOM 784 N N . ASN A 1 110 ? -4.239 -2.608 13.448 1.00 98.31 110 ASN A N 1
ATOM 785 C CA . ASN A 1 110 ? -5.611 -2.648 12.959 1.00 98.31 110 ASN A CA 1
ATOM 786 C C . ASN A 1 110 ? -5.732 -3.616 11.775 1.00 98.31 110 ASN A C 1
ATOM 788 O O . ASN A 1 110 ? -4.940 -3.514 10.842 1.00 98.31 110 ASN A O 1
ATOM 792 N N . PRO A 1 111 ? -6.708 -4.544 11.768 1.00 98.50 111 PRO A N 1
ATOM 793 C CA . PRO A 1 111 ? -6.985 -5.352 10.587 1.00 98.50 111 PRO A CA 1
ATOM 794 C C . PRO A 1 111 ? -7.342 -4.466 9.399 1.00 98.50 111 PRO A C 1
ATOM 796 O O . PRO A 1 111 ? -8.155 -3.549 9.541 1.00 98.50 111 PRO A O 1
ATOM 799 N N . ILE A 1 112 ? -6.754 -4.762 8.242 1.00 98.75 112 ILE A N 1
ATOM 800 C CA . ILE A 1 112 ? -6.955 -3.998 7.014 1.00 98.75 112 ILE A CA 1
ATOM 801 C C . ILE A 1 112 ? -7.296 -4.869 5.815 1.00 98.75 112 ILE A C 1
ATOM 803 O O . ILE A 1 112 ? -6.885 -6.026 5.708 1.00 98.75 112 ILE A O 1
ATOM 807 N N . VAL A 1 113 ? -7.999 -4.249 4.869 1.00 98.56 113 VAL A N 1
ATOM 808 C CA . VAL A 1 113 ? -8.128 -4.709 3.486 1.00 98.56 113 VAL A CA 1
ATOM 809 C C . VAL A 1 113 ? -7.517 -3.655 2.573 1.00 98.56 113 VAL A C 1
ATOM 811 O O . VAL A 1 113 ? -7.825 -2.468 2.682 1.00 98.56 113 VAL A O 1
ATOM 814 N N . VAL A 1 114 ? -6.652 -4.097 1.667 1.00 98.50 114 VAL A N 1
ATOM 815 C CA . VAL A 1 114 ? -5.929 -3.255 0.718 1.00 98.50 114 VAL A CA 1
ATOM 816 C C . VAL A 1 114 ? -6.386 -3.568 -0.694 1.00 98.50 114 VAL A C 1
ATOM 818 O O . VAL A 1 114 ? -6.463 -4.734 -1.084 1.00 98.50 114 VAL A O 1
ATOM 821 N N . HIS A 1 115 ? -6.634 -2.520 -1.471 1.00 98.38 115 HIS A N 1
ATOM 822 C CA . HIS A 1 115 ? -6.834 -2.611 -2.912 1.00 98.38 115 HIS A CA 1
ATOM 823 C C . HIS A 1 115 ? -5.905 -1.614 -3.594 1.00 98.38 115 HIS A C 1
ATOM 825 O O . HIS A 1 115 ? -5.926 -0.445 -3.236 1.00 98.38 115 HIS A O 1
ATOM 831 N N . ALA A 1 116 ? -5.087 -2.063 -4.541 1.00 98.50 116 ALA A N 1
ATOM 832 C CA . ALA A 1 116 ? -4.172 -1.225 -5.309 1.00 98.50 116 ALA A CA 1
ATOM 833 C C . ALA A 1 116 ? -4.446 -1.386 -6.805 1.00 98.50 116 ALA A C 1
ATOM 835 O O . ALA A 1 116 ? -4.723 -2.492 -7.269 1.00 98.50 116 ALA A O 1
ATOM 836 N N . TRP A 1 117 ? -4.383 -0.297 -7.564 1.00 98.31 117 TRP A N 1
ATOM 837 C CA . TRP A 1 117 ? -4.714 -0.277 -8.986 1.00 98.31 117 TRP A CA 1
ATOM 838 C C . TRP A 1 117 ? -3.943 0.823 -9.724 1.00 98.31 117 TRP A C 1
ATOM 840 O O . TRP A 1 117 ? -3.085 1.502 -9.159 1.00 98.31 117 TRP A O 1
ATOM 850 N N . ASN A 1 118 ? -4.238 0.976 -11.019 1.00 97.94 118 ASN A N 1
ATOM 851 C CA . ASN A 1 118 ? -3.630 1.985 -11.889 1.00 97.94 118 ASN A CA 1
ATOM 852 C C . ASN A 1 118 ? -2.090 1.885 -11.929 1.00 97.94 118 ASN A C 1
ATOM 854 O O . ASN A 1 118 ? -1.402 2.839 -11.555 1.00 97.94 118 ASN A O 1
ATOM 858 N N . PRO A 1 119 ? -1.521 0.726 -12.320 1.00 97.75 11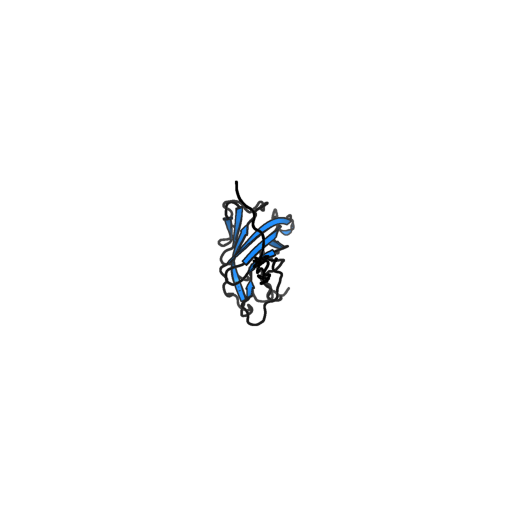9 PRO A N 1
ATOM 859 C CA . PRO A 1 119 ? -0.077 0.592 -12.418 1.00 97.75 119 PRO A CA 1
ATOM 860 C C . PRO A 1 119 ? 0.482 1.550 -13.474 1.00 97.75 119 PRO A C 1
ATOM 862 O O . PRO A 1 119 ? -0.068 1.696 -14.568 1.00 97.75 119 PRO A O 1
ATOM 865 N N . LYS A 1 120 ? 1.577 2.222 -13.122 1.00 96.31 120 LYS A N 1
ATOM 866 C CA . LYS A 1 120 ? 2.292 3.165 -13.982 1.00 96.31 120 LYS A CA 1
ATOM 867 C C . LYS A 1 120 ? 3.785 2.850 -13.975 1.00 96.31 120 LYS A C 1
ATOM 869 O O . LYS A 1 120 ? 4.311 2.419 -12.947 1.00 96.31 120 LYS A O 1
ATOM 874 N N . PRO A 1 121 ? 4.498 3.072 -15.090 1.00 94.75 121 PRO A N 1
ATOM 875 C CA . PRO A 1 121 ? 5.953 3.053 -15.055 1.00 94.75 121 PRO A CA 1
ATOM 876 C C . PRO A 1 121 ? 6.463 4.147 -14.099 1.00 94.75 121 PRO A C 1
ATOM 878 O O . PRO A 1 121 ? 5.825 5.201 -13.996 1.00 94.75 121 PRO A O 1
ATOM 881 N N . PRO A 1 122 ? 7.597 3.927 -13.418 1.00 91.75 122 PRO A N 1
ATOM 882 C CA . PRO A 1 122 ? 8.204 4.957 -12.587 1.00 91.75 122 PRO A CA 1
ATOM 883 C C . PRO A 1 122 ? 8.607 6.181 -13.412 1.00 91.75 122 PRO A C 1
ATOM 885 O O . PRO A 1 122 ? 8.992 6.061 -14.580 1.00 91.75 122 PRO A O 1
ATOM 888 N N . VAL A 1 123 ? 8.556 7.355 -12.786 1.00 88.94 123 VAL A N 1
ATOM 889 C CA . VAL A 1 123 ? 9.020 8.617 -13.390 1.00 88.94 123 VAL A CA 1
ATOM 890 C C . VAL A 1 123 ? 10.389 9.035 -12.850 1.00 88.94 123 VAL A C 1
ATOM 892 O O . VAL A 1 123 ? 11.066 9.887 -13.428 1.00 88.94 123 VAL A O 1
ATOM 895 N N . GLU A 1 124 ? 10.814 8.408 -11.759 1.00 88.44 124 GLU A N 1
ATOM 896 C CA . GLU A 1 124 ? 12.067 8.623 -11.065 1.00 88.44 124 GLU A CA 1
ATOM 897 C C . GLU A 1 124 ? 13.225 7.949 -11.808 1.00 88.44 124 GLU A C 1
ATOM 899 O O . GLU A 1 124 ? 13.137 6.822 -12.301 1.00 88.44 124 GLU A O 1
ATOM 904 N N . ALA A 1 125 ? 14.365 8.637 -11.868 1.00 85.81 125 ALA A N 1
ATOM 905 C CA . ALA A 1 125 ? 15.568 8.062 -12.453 1.00 85.81 125 ALA A CA 1
ATOM 906 C C . ALA A 1 125 ? 16.126 6.929 -11.571 1.00 85.81 125 ALA A C 1
ATOM 908 O O . ALA A 1 125 ? 16.155 7.031 -10.344 1.00 85.81 125 ALA A O 1
ATOM 909 N N . GLY A 1 126 ? 16.641 5.876 -12.213 1.00 87.06 126 GLY A N 1
ATOM 910 C CA . GLY A 1 126 ? 17.316 4.761 -11.538 1.00 87.06 126 GLY A CA 1
ATOM 911 C C . GLY A 1 126 ? 16.418 3.577 -11.180 1.00 87.06 126 GLY A C 1
ATOM 912 O O . GLY A 1 126 ? 16.919 2.608 -10.617 1.00 87.06 126 GLY A O 1
ATOM 913 N N . CYS A 1 127 ? 15.125 3.618 -11.512 1.00 89.44 127 CYS A N 1
ATOM 914 C CA . CYS A 1 127 ? 14.244 2.472 -11.290 1.00 89.44 127 CYS A CA 1
ATOM 915 C C . CYS A 1 127 ? 14.603 1.291 -12.197 1.00 89.44 127 CYS A C 1
ATOM 917 O O . CYS A 1 127 ? 15.017 1.515 -13.338 1.00 89.44 127 CYS A O 1
ATOM 919 N N . PRO A 1 128 ? 14.443 0.042 -11.717 1.00 87.75 128 PRO A N 1
ATOM 920 C CA . PRO A 1 128 ? 14.642 -1.127 -12.559 1.00 87.75 128 PRO A CA 1
ATOM 921 C C . PRO A 1 128 ? 13.689 -1.128 -13.755 1.00 87.75 128 PRO A C 1
ATOM 923 O O . PRO A 1 128 ? 12.522 -0.740 -13.642 1.00 87.75 128 PRO A O 1
ATOM 926 N N . ASP A 1 129 ? 14.178 -1.625 -14.888 1.00 88.56 129 ASP A N 1
ATOM 927 C CA . ASP A 1 129 ? 13.337 -1.891 -16.050 1.00 88.56 129 ASP A CA 1
ATOM 928 C C . ASP A 1 129 ? 12.274 -2.949 -15.726 1.00 88.56 129 ASP A C 1
ATOM 930 O O . ASP A 1 129 ? 12.475 -3.833 -14.891 1.00 88.56 129 ASP A O 1
ATOM 934 N N . GLY A 1 130 ? 11.140 -2.885 -16.427 1.00 91.94 130 GLY A N 1
ATOM 935 C CA . GLY A 1 130 ? 10.072 -3.876 -16.285 1.00 91.94 130 GLY A CA 1
ATOM 936 C C . GLY A 1 130 ? 9.284 -3.773 -14.978 1.00 91.94 130 GLY A C 1
ATOM 937 O O . GLY A 1 130 ? 8.533 -4.685 -14.665 1.00 91.94 130 GLY A O 1
ATOM 938 N N . VAL A 1 131 ? 9.410 -2.683 -14.220 1.00 94.12 131 VAL A N 1
ATOM 939 C CA . VAL A 1 131 ? 8.598 -2.439 -13.020 1.00 94.12 131 VAL A CA 1
ATOM 940 C C . VAL A 1 131 ? 7.497 -1.426 -13.322 1.00 94.12 131 VAL A C 1
ATOM 942 O O . VAL A 1 131 ? 7.733 -0.398 -13.960 1.00 94.12 131 VAL A O 1
ATOM 945 N N . GLN A 1 132 ? 6.294 -1.697 -12.826 1.00 96.69 132 GLN A N 1
ATOM 946 C CA . GLN A 1 132 ? 5.231 -0.713 -12.685 1.00 96.69 132 GLN A CA 1
ATOM 947 C C . GLN A 1 132 ? 4.805 -0.597 -11.225 1.00 96.69 132 GLN A C 1
ATOM 949 O O . GLN A 1 132 ? 4.713 -1.590 -10.506 1.00 96.69 132 GLN A O 1
ATOM 954 N N . PHE A 1 133 ? 4.510 0.622 -10.796 1.00 96.81 133 PHE A N 1
ATOM 955 C CA . PHE A 1 133 ? 4.028 0.921 -9.458 1.00 96.81 133 PHE A CA 1
ATOM 956 C C . PHE A 1 133 ? 2.541 1.256 -9.514 1.00 96.81 133 PHE A C 1
ATOM 958 O O . PHE A 1 133 ? 2.129 2.081 -10.331 1.00 96.81 133 PHE A O 1
ATOM 965 N N . TYR A 1 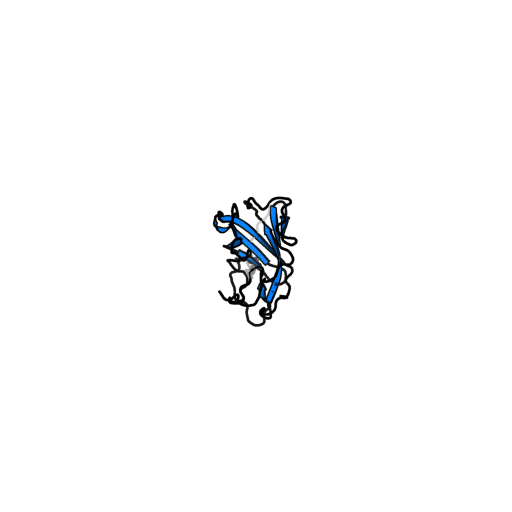134 ? 1.727 0.624 -8.669 1.00 97.75 134 TYR A N 1
ATOM 966 C CA . TYR A 1 134 ? 0.335 1.032 -8.486 1.00 97.75 134 TYR A CA 1
ATOM 967 C C . TYR A 1 134 ? 0.310 2.465 -7.968 1.00 97.75 134 TYR A C 1
ATOM 969 O O . TYR A 1 134 ? 0.840 2.740 -6.888 1.00 97.75 134 TYR A O 1
ATOM 977 N N . SER A 1 135 ? -0.282 3.376 -8.743 1.00 96.94 135 SER A N 1
ATOM 978 C CA . SER A 1 135 ? -0.348 4.778 -8.337 1.00 96.94 135 SER A CA 1
ATOM 979 C C . SER A 1 135 ? -1.494 5.075 -7.393 1.00 96.94 135 SER A C 1
ATOM 981 O O . SER A 1 135 ? -1.550 6.156 -6.820 1.00 96.94 135 SER A O 1
ATOM 983 N N . ASP A 1 136 ? -2.425 4.145 -7.246 1.00 98.00 136 ASP A N 1
ATOM 984 C CA . ASP A 1 136 ? -3.583 4.327 -6.400 1.00 98.00 136 ASP A CA 1
ATOM 985 C C . ASP A 1 136 ? -3.758 3.092 -5.526 1.00 98.00 136 ASP A C 1
ATOM 987 O O . ASP A 1 136 ? -3.690 1.963 -6.016 1.00 98.00 136 ASP A O 1
ATOM 991 N N . PHE A 1 137 ? -3.969 3.294 -4.228 1.00 98.31 137 PHE A N 1
ATOM 992 C CA . PHE A 1 137 ? -4.369 2.215 -3.337 1.00 98.31 137 PHE A CA 1
ATOM 993 C C . PHE A 1 137 ? -5.210 2.713 -2.167 1.00 98.31 137 PHE A C 1
ATOM 995 O O . PHE A 1 137 ? -5.133 3.873 -1.766 1.00 98.31 137 PHE A O 1
ATOM 1002 N N . THR A 1 138 ? -6.013 1.822 -1.599 1.00 98.38 138 THR A N 1
ATOM 1003 C CA . THR A 1 138 ? -6.812 2.083 -0.403 1.00 98.38 138 THR A CA 1
ATOM 1004 C C . THR A 1 138 ? -6.395 1.185 0.738 1.00 98.38 138 THR A C 1
ATOM 1006 O O . THR A 1 138 ? -6.069 0.020 0.518 1.00 98.38 138 THR A O 1
ATOM 1009 N N . VAL A 1 139 ? -6.500 1.707 1.954 1.00 98.38 139 VAL A N 1
ATOM 1010 C CA . VAL A 1 139 ? -6.378 0.951 3.203 1.00 98.38 139 VAL A CA 1
ATOM 1011 C C . VAL A 1 139 ? -7.703 1.075 3.944 1.00 98.38 139 VAL A C 1
ATOM 1013 O O . VAL A 1 139 ? -8.029 2.153 4.434 1.00 98.38 139 VAL A O 1
ATOM 1016 N N . ALA A 1 140 ? -8.496 0.005 3.963 1.00 98.62 140 ALA A N 1
ATOM 1017 C CA . ALA A 1 140 ? -9.807 -0.044 4.608 1.00 98.62 140 ALA A CA 1
ATOM 1018 C C . ALA A 1 140 ? -9.739 -0.769 5.953 1.00 98.62 140 ALA A C 1
ATOM 1020 O O . ALA A 1 140 ? -9.063 -1.789 6.059 1.00 98.62 140 ALA A O 1
ATOM 1021 N N . TYR A 1 141 ? -10.484 -0.281 6.946 1.00 98.44 141 TYR A N 1
ATOM 1022 C CA . TYR A 1 141 ? -10.414 -0.709 8.346 1.00 98.44 141 TYR A CA 1
ATOM 1023 C C . TYR A 1 141 ? -11.732 -1.366 8.815 1.00 98.44 141 TYR A C 1
ATOM 1025 O O . TYR A 1 141 ? -12.573 -0.697 9.421 1.00 98.44 141 TYR A O 1
ATOM 1033 N N . PRO A 1 142 ? -11.959 -2.667 8.544 1.00 98.00 142 PRO A N 1
ATOM 1034 C CA . PRO A 1 142 ? -13.240 -3.336 8.805 1.00 98.00 142 PRO A CA 1
ATOM 1035 C C . PRO A 1 142 ? -13.572 -3.586 10.285 1.00 98.00 142 PRO A C 1
ATOM 1037 O O . PRO A 1 142 ? -14.749 -3.676 10.628 1.00 98.00 142 PRO A O 1
ATOM 1040 N N . GLU A 1 143 ? -12.572 -3.732 11.160 1.00 96.31 143 GLU A N 1
ATOM 1041 C CA . GLU A 1 143 ? -12.784 -4.157 12.562 1.00 96.31 143 GLU A CA 1
ATOM 1042 C C . GLU A 1 143 ? -12.417 -3.089 13.602 1.00 96.31 143 GLU A C 1
ATOM 1044 O O . GLU A 1 143 ? -12.797 -3.182 14.770 1.00 96.31 143 GLU A O 1
ATOM 1049 N N . GLY A 1 144 ? -11.684 -2.060 13.191 1.00 92.56 144 GLY A N 1
ATOM 1050 C CA . GLY A 1 144 ? -11.222 -0.985 14.054 1.00 92.56 144 GLY A CA 1
ATOM 1051 C C . GLY A 1 144 ? -10.279 -0.079 13.283 1.00 92.56 144 GLY A C 1
ATOM 1052 O O . GLY A 1 144 ? -9.475 -0.561 12.491 1.00 92.56 144 GLY A O 1
ATOM 1053 N N . VAL A 1 145 ? -10.395 1.224 13.511 1.00 95.56 145 VAL A N 1
ATOM 1054 C CA . VAL A 1 145 ? -9.735 2.262 12.720 1.00 95.56 145 VAL A CA 1
ATOM 1055 C C . VAL A 1 145 ? -8.843 3.122 13.623 1.00 95.56 145 VAL A C 1
ATOM 1057 O O . VAL A 1 145 ? -9.244 3.403 14.760 1.00 95.56 145 VAL A O 1
ATOM 1060 N N . PRO A 1 146 ? -7.650 3.547 13.167 1.00 95.19 146 PRO A N 1
ATOM 1061 C CA . PRO A 1 146 ? -6.832 4.481 13.923 1.00 95.19 146 PRO A CA 1
ATOM 1062 C C . PRO A 1 146 ? -7.589 5.779 14.248 1.00 95.19 146 PRO A C 1
ATOM 1064 O O . PRO A 1 146 ? -8.348 6.276 13.413 1.00 95.19 146 PRO A O 1
ATOM 1067 N N . PRO A 1 147 ? -7.364 6.397 15.422 1.00 93.81 147 PRO A N 1
ATOM 1068 C CA . PRO A 1 147 ? -8.141 7.549 15.874 1.00 93.81 147 PRO A CA 1
ATOM 1069 C C . PRO A 1 147 ? -7.977 8.793 14.992 1.00 93.81 147 PRO A C 1
ATOM 1071 O O . PRO A 1 147 ? -8.797 9.699 15.094 1.00 93.81 147 PRO A O 1
ATOM 1074 N N . TRP A 1 148 ? -6.963 8.865 14.124 1.00 92.81 148 TRP A N 1
ATOM 1075 C CA . TRP A 1 148 ? -6.788 9.965 13.166 1.00 92.81 148 TRP A CA 1
ATOM 1076 C C . TRP A 1 148 ? -7.516 9.753 11.832 1.00 92.81 148 TRP A C 1
ATOM 1078 O O . TRP A 1 148 ? -7.705 10.716 11.087 1.00 92.81 148 TRP A O 1
ATOM 1088 N N . VAL A 1 149 ? -7.942 8.528 11.518 1.00 96.12 149 VAL A N 1
ATOM 1089 C CA . VAL A 1 149 ? -8.688 8.221 10.292 1.00 96.12 149 VAL A CA 1
ATOM 1090 C C . VAL A 1 149 ? -10.172 8.468 10.571 1.00 96.12 149 VAL A C 1
ATOM 1092 O O . VAL A 1 149 ? -10.897 7.607 11.065 1.00 96.12 149 VAL A O 1
ATOM 1095 N N . GLN A 1 150 ? -10.609 9.699 10.304 1.00 95.56 150 GLN A N 1
ATOM 1096 C CA . GLN A 1 150 ? -11.965 10.179 10.568 1.00 95.56 150 GLN A CA 1
ATOM 1097 C C . GLN A 1 150 ? -12.530 10.933 9.352 1.00 95.56 150 GLN A C 1
ATOM 1099 O O . GLN A 1 150 ? -11.757 11.484 8.561 1.00 95.56 150 GLN A O 1
ATOM 1104 N N . PRO A 1 151 ? -13.867 11.018 9.215 1.00 96.44 151 PRO A N 1
ATOM 1105 C CA . PRO A 1 151 ? -14.502 11.793 8.157 1.00 96.44 151 PRO A CA 1
ATOM 1106 C C . PRO A 1 151 ? -14.005 13.240 8.090 1.00 96.44 151 PRO A C 1
ATOM 1108 O O . PRO A 1 151 ? -13.971 13.948 9.096 1.00 96.44 151 PRO A O 1
ATOM 1111 N N . GLY A 1 152 ? -13.667 13.690 6.881 1.00 93.44 152 GLY A N 1
ATOM 1112 C CA . GLY A 1 152 ? -13.175 15.047 6.624 1.00 93.44 152 GLY A CA 1
ATOM 1113 C C . GLY A 1 152 ? -11.671 15.242 6.842 1.00 93.44 152 GLY A C 1
ATOM 1114 O O . GLY A 1 152 ? -11.184 16.352 6.626 1.00 93.44 152 GLY A O 1
ATOM 1115 N N . THR A 1 153 ? -10.930 14.198 7.227 1.00 93.44 153 THR A N 1
ATOM 1116 C CA . THR A 1 153 ? -9.466 14.247 7.312 1.00 93.44 153 THR A CA 1
ATOM 1117 C C . THR A 1 153 ? -8.822 14.092 5.932 1.00 93.44 153 THR A C 1
ATOM 1119 O O . THR A 1 153 ? -9.185 13.225 5.138 1.00 93.44 153 THR A O 1
ATOM 1122 N N . SER A 1 154 ? -7.816 14.923 5.672 1.00 93.81 154 SER A N 1
ATOM 1123 C CA . SER A 1 154 ? -6.868 14.789 4.567 1.00 93.81 154 SER A CA 1
ATOM 1124 C C . SER A 1 154 ? -5.471 15.064 5.120 1.00 93.81 154 SER A C 1
ATOM 1126 O O . SER A 1 154 ? -5.289 15.974 5.932 1.00 93.81 154 SER A O 1
ATOM 1128 N N . TRP A 1 155 ? -4.503 14.237 4.731 1.00 91.69 155 TRP A N 1
ATOM 1129 C CA . TRP A 1 155 ? -3.118 14.313 5.211 1.00 91.69 155 TRP A CA 1
ATOM 1130 C C . TRP A 1 155 ? -2.228 15.035 4.203 1.00 91.69 155 TRP A C 1
ATOM 1132 O O . TRP A 1 155 ? -1.339 15.794 4.584 1.00 91.69 155 TRP A O 1
ATOM 1142 N N . THR A 1 156 ? -2.508 14.830 2.918 1.00 91.50 156 THR A N 1
ATOM 1143 C CA . THR A 1 156 ? -1.923 15.552 1.785 1.00 91.50 156 THR A CA 1
ATOM 1144 C C . THR A 1 156 ? -2.992 15.723 0.701 1.00 91.50 156 THR A C 1
ATOM 1146 O O . THR A 1 156 ? -4.084 15.166 0.808 1.00 91.50 156 THR A O 1
ATOM 1149 N N . GLU A 1 157 ? -2.689 16.457 -0.373 1.00 94.00 157 GLU A N 1
ATOM 1150 C CA . GLU A 1 157 ? -3.596 16.571 -1.533 1.00 94.00 157 GLU A CA 1
ATOM 1151 C C . GLU A 1 157 ? -3.946 15.210 -2.173 1.00 94.00 157 GLU A C 1
ATOM 1153 O O . GLU A 1 157 ? -5.029 15.025 -2.742 1.00 94.00 157 GLU A O 1
ATOM 1158 N N . ASP A 1 158 ? -3.050 14.240 -1.999 1.00 95.25 158 ASP A N 1
ATOM 1159 C CA . ASP A 1 158 ? -3.117 12.904 -2.571 1.00 95.25 158 ASP A CA 1
ATOM 1160 C C . ASP A 1 158 ? -3.512 11.816 -1.564 1.00 95.25 158 ASP A C 1
ATOM 1162 O O . ASP A 1 158 ? -3.630 10.654 -1.947 1.00 95.25 158 ASP A O 1
ATOM 1166 N N . VAL A 1 159 ? -3.731 12.169 -0.294 1.00 96.12 159 VAL A N 1
ATOM 1167 C CA . VAL A 1 159 ? -4.103 11.217 0.758 1.00 96.12 159 VAL A CA 1
ATOM 1168 C C . VAL A 1 159 ? -5.292 11.747 1.545 1.00 96.12 159 VAL A C 1
ATOM 1170 O O . VAL A 1 159 ? -5.182 12.730 2.290 1.00 96.12 159 VAL A O 1
ATOM 1173 N N . ASP A 1 160 ? -6.430 11.077 1.403 1.00 97.25 160 ASP A N 1
ATOM 1174 C CA . ASP A 1 160 ? -7.691 11.492 2.009 1.00 97.25 160 ASP A CA 1
ATOM 1175 C C . ASP A 1 160 ? -8.518 10.332 2.559 1.00 97.25 160 ASP A C 1
ATOM 1177 O O . ASP A 1 160 ? -8.354 9.167 2.195 1.00 97.25 160 ASP A O 1
ATOM 1181 N N . PHE A 1 161 ? -9.380 10.676 3.513 1.00 98.19 161 PHE A N 1
ATOM 1182 C CA . PHE A 1 161 ? -10.369 9.763 4.055 1.00 98.19 161 PHE A CA 1
ATOM 1183 C C . PHE A 1 161 ? -11.469 9.512 3.025 1.00 98.19 161 PHE A C 1
ATOM 1185 O O . PHE A 1 161 ? -12.054 10.452 2.484 1.00 98.19 161 PHE A O 1
ATOM 1192 N N . ILE A 1 162 ? -11.838 8.245 2.871 1.00 98.12 162 ILE A N 1
ATOM 1193 C CA . ILE A 1 162 ? -13.003 7.809 2.109 1.00 98.12 162 ILE A CA 1
ATOM 1194 C C . ILE A 1 162 ? -13.792 6.756 2.898 1.00 98.12 162 ILE A C 1
ATOM 1196 O O . ILE A 1 162 ? -13.328 6.217 3.903 1.00 98.12 162 ILE A O 1
ATOM 1200 N N . GLU A 1 163 ? -14.983 6.418 2.409 1.00 97.69 163 GLU A N 1
ATOM 1201 C CA . GLU A 1 163 ? -15.717 5.234 2.855 1.00 97.69 163 GLU A CA 1
ATOM 1202 C C . GLU A 1 163 ? -15.871 4.259 1.690 1.00 97.69 163 GLU A C 1
ATOM 1204 O O . GLU A 1 163 ? -16.311 4.638 0.602 1.00 97.69 163 GLU A O 1
ATOM 1209 N N . LEU A 1 164 ? -15.531 2.994 1.928 1.00 96.38 164 LEU A N 1
ATOM 1210 C CA . LEU A 1 164 ? -15.734 1.895 0.989 1.00 96.38 164 LEU A CA 1
ATOM 1211 C C . LEU A 1 164 ? -16.823 0.989 1.547 1.00 96.38 164 LEU A C 1
ATOM 1213 O O . LEU A 1 164 ? -16.621 0.342 2.568 1.00 96.38 164 LEU A O 1
ATOM 1217 N N . ASP A 1 165 ? -17.998 0.987 0.919 1.00 94.94 165 ASP A N 1
ATOM 1218 C CA . ASP A 1 165 ? -19.156 0.198 1.367 1.00 94.94 165 ASP A CA 1
ATOM 1219 C C . ASP A 1 165 ? -19.514 0.412 2.856 1.00 94.94 165 ASP A C 1
ATOM 1221 O O . ASP A 1 165 ? -19.939 -0.503 3.561 1.00 94.94 165 ASP A O 1
ATOM 1225 N N . GLY A 1 166 ? -19.340 1.646 3.344 1.00 95.50 166 GLY A N 1
ATOM 1226 C CA . GLY A 1 166 ? -19.577 2.024 4.743 1.00 95.50 166 GLY A CA 1
ATOM 1227 C C . GLY A 1 166 ? -18.439 1.667 5.707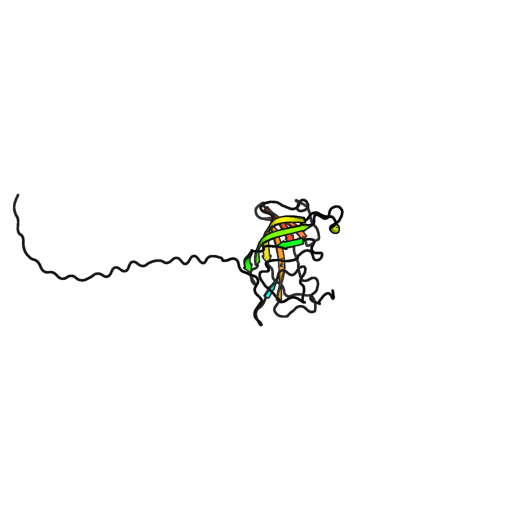 1.00 95.50 166 GLY A C 1
ATOM 1228 O O . GLY A 1 166 ? -18.595 1.834 6.915 1.00 95.50 166 GLY A O 1
ATOM 1229 N N . VAL A 1 167 ? -17.304 1.184 5.197 1.00 97.56 167 VAL A N 1
ATOM 1230 C CA . VAL A 1 167 ? -16.082 0.932 5.966 1.00 97.56 167 VAL A CA 1
ATOM 1231 C C . VAL A 1 167 ? -15.146 2.143 5.856 1.00 97.56 167 VAL A C 1
ATOM 1233 O O . VAL A 1 167 ? -14.851 2.566 4.734 1.00 97.56 167 VAL A O 1
ATOM 1236 N N . PRO A 1 168 ? -14.642 2.691 6.980 1.00 98.38 168 PRO A N 1
ATOM 1237 C CA . PRO A 1 168 ? -13.619 3.734 6.970 1.00 98.38 168 PRO A CA 1
ATOM 1238 C C . PRO A 1 168 ? -12.374 3.293 6.204 1.00 98.38 168 PRO A C 1
ATOM 1240 O O . PRO A 1 168 ? -11.846 2.204 6.444 1.00 98.38 168 PRO A O 1
ATOM 1243 N N . ALA A 1 169 ? -11.879 4.139 5.309 1.00 98.38 169 ALA A N 1
ATOM 1244 C CA . ALA A 1 169 ? -10.683 3.855 4.537 1.00 98.38 169 ALA A CA 1
ATOM 1245 C C . ALA A 1 169 ? -9.871 5.123 4.249 1.00 98.38 169 ALA A C 1
ATOM 1247 O O . ALA A 1 169 ? -10.366 6.246 4.329 1.00 98.38 169 ALA A O 1
ATOM 1248 N N . VAL A 1 170 ? -8.603 4.930 3.902 1.00 98.25 170 VAL A N 1
ATOM 1249 C CA . VAL A 1 170 ? -7.720 5.985 3.395 1.00 98.25 170 VAL A CA 1
ATOM 1250 C C . VAL A 1 170 ? -7.408 5.682 1.939 1.00 98.25 170 VAL A C 1
ATOM 1252 O O . VAL A 1 170 ? -7.008 4.560 1.625 1.00 98.25 170 VAL A O 1
ATOM 1255 N N . HIS A 1 171 ? -7.591 6.660 1.055 1.00 98.06 171 HIS A N 1
ATOM 1256 C CA . HIS A 1 171 ? -7.199 6.582 -0.350 1.00 98.06 171 HIS A CA 1
ATOM 1257 C C . HIS A 1 171 ? -5.884 7.323 -0.555 1.00 98.06 171 HIS A C 1
ATOM 1259 O O . HIS A 1 171 ? -5.774 8.506 -0.251 1.00 98.06 171 HIS A O 1
ATOM 1265 N N . PHE A 1 172 ? -4.900 6.610 -1.088 1.00 97.25 172 PHE A N 1
ATOM 1266 C CA . PHE A 1 172 ? -3.626 7.133 -1.546 1.00 97.25 172 PHE A CA 1
ATOM 1267 C C . PHE A 1 172 ? -3.663 7.223 -3.073 1.00 97.25 172 PHE A C 1
ATOM 1269 O O . PHE A 1 172 ? -3.854 6.209 -3.743 1.00 97.25 172 PHE A O 1
ATOM 1276 N N . LYS A 1 173 ? -3.491 8.426 -3.621 1.00 96.81 173 LYS A N 1
ATOM 1277 C CA . LYS A 1 173 ? -3.557 8.744 -5.059 1.00 96.81 173 LYS A CA 1
ATOM 1278 C C . LYS A 1 173 ? -2.194 9.156 -5.582 1.00 96.81 173 LYS A C 1
ATOM 1280 O O . LYS A 1 173 ? -1.375 9.650 -4.819 1.00 96.81 173 LYS A O 1
ATOM 1285 N N . ASN A 1 174 ? -1.962 9.009 -6.883 1.00 94.69 174 ASN A N 1
ATOM 1286 C CA . ASN A 1 174 ? -0.736 9.476 -7.551 1.00 94.69 174 ASN A CA 1
ATOM 1287 C C . ASN A 1 174 ? 0.573 9.039 -6.863 1.00 94.69 174 ASN A C 1
ATOM 1289 O O . ASN A 1 174 ? 1.578 9.742 -6.897 1.00 94.69 174 ASN A O 1
ATOM 1293 N N . GLN A 1 175 ? 0.553 7.865 -6.242 1.00 93.19 175 GLN A N 1
ATOM 1294 C CA . GLN A 1 175 ? 1.683 7.294 -5.536 1.00 93.19 175 GLN A CA 1
ATOM 1295 C C . GLN A 1 175 ? 2.736 6.790 -6.528 1.00 93.19 175 GLN A C 1
ATOM 1297 O O . GLN A 1 175 ? 2.436 6.390 -7.655 1.00 93.19 175 GLN A O 1
ATOM 1302 N N . GLY A 1 176 ? 3.983 6.791 -6.084 1.00 91.56 176 GLY A N 1
ATOM 1303 C CA . GLY A 1 176 ? 5.138 6.310 -6.828 1.00 91.56 176 GLY A CA 1
ATOM 1304 C C . GLY A 1 176 ? 6.303 6.076 -5.869 1.00 91.56 176 GLY A C 1
ATOM 1305 O O . GLY A 1 176 ? 6.174 6.360 -4.673 1.00 91.56 176 GLY A O 1
ATOM 1306 N N . PRO A 1 177 ? 7.427 5.530 -6.348 1.00 91.12 177 PRO A N 1
ATOM 1307 C CA . PRO A 1 177 ? 8.620 5.431 -5.528 1.00 91.12 177 PRO A CA 1
ATOM 1308 C C . PRO A 1 177 ? 9.168 6.826 -5.235 1.00 91.12 177 PRO A C 1
ATOM 1310 O O . PRO A 1 177 ? 9.377 7.617 -6.144 1.00 91.12 177 PRO A O 1
ATOM 1313 N N . LEU A 1 178 ? 9.466 7.127 -3.968 1.00 85.62 178 LEU A N 1
ATOM 1314 C CA . LEU A 1 178 ? 10.125 8.391 -3.610 1.00 85.62 178 LEU A CA 1
ATOM 1315 C C . LEU A 1 178 ? 11.486 8.549 -4.314 1.00 85.62 178 LEU A C 1
ATOM 1317 O O . LEU A 1 178 ? 11.904 9.646 -4.680 1.00 85.62 178 LEU A O 1
ATOM 1321 N N . SER A 1 179 ? 12.212 7.441 -4.439 1.00 83.50 179 SER A N 1
ATOM 1322 C CA . SER A 1 179 ? 13.506 7.351 -5.100 1.00 83.50 179 SER A CA 1
ATOM 1323 C C . SER A 1 179 ? 13.721 5.914 -5.549 1.00 83.50 179 SER A C 1
ATOM 1325 O O . SER A 1 179 ? 13.340 4.975 -4.857 1.00 83.50 179 SER A O 1
ATOM 1327 N N . CYS A 1 180 ? 14.407 5.752 -6.673 1.00 87.94 180 CYS A N 1
ATOM 1328 C CA . CYS A 1 180 ? 14.964 4.471 -7.092 1.00 87.94 180 CYS A CA 1
ATOM 1329 C C . CYS A 1 180 ? 16.493 4.465 -7.087 1.00 87.94 180 CYS A C 1
ATOM 1331 O O . CYS A 1 180 ? 17.130 3.561 -7.619 1.00 87.94 180 CYS A O 1
ATOM 1333 N N . THR A 1 181 ? 17.101 5.464 -6.454 1.00 84.38 181 THR A N 1
ATOM 1334 C CA . THR A 1 181 ? 18.517 5.406 -6.100 1.00 84.38 181 THR A CA 1
ATOM 1335 C C . THR A 1 181 ? 18.653 4.873 -4.678 1.00 84.38 181 THR A C 1
ATOM 1337 O O . THR A 1 181 ? 17.877 5.298 -3.814 1.00 84.38 181 THR A O 1
ATOM 1340 N N . PRO A 1 182 ? 19.604 3.954 -4.413 1.00 76.38 182 PRO A N 1
ATOM 1341 C CA . PRO A 1 182 ? 19.866 3.502 -3.057 1.00 76.38 182 PRO A CA 1
ATOM 1342 C C . PRO A 1 182 ? 20.144 4.711 -2.169 1.00 76.38 182 PRO A C 1
ATOM 1344 O O . PRO A 1 182 ? 21.076 5.480 -2.421 1.00 76.38 182 PRO A O 1
ATOM 1347 N N . GLN A 1 183 ? 19.314 4.903 -1.149 1.00 66.12 183 GLN A N 1
ATOM 1348 C CA . GLN A 1 183 ? 19.603 5.884 -0.118 1.00 66.12 183 GLN A CA 1
ATOM 1349 C C . GLN A 1 183 ? 20.762 5.292 0.679 1.00 66.12 183 GLN A C 1
ATOM 1351 O O . GLN A 1 183 ? 20.580 4.305 1.385 1.00 66.12 183 GLN A O 1
ATOM 1356 N N . ASN A 1 184 ? 21.979 5.798 0.465 1.00 55.38 184 ASN A N 1
ATOM 1357 C CA . ASN A 1 184 ? 23.139 5.352 1.232 1.00 55.38 184 ASN A CA 1
ATOM 1358 C C . ASN A 1 184 ? 22.792 5.482 2.724 1.00 55.38 184 ASN A C 1
ATOM 1360 O O . ASN A 1 184 ? 22.517 6.594 3.178 1.00 55.38 184 ASN A O 1
ATOM 1364 N N . ALA A 1 185 ? 22.741 4.343 3.417 1.00 51.56 185 ALA A N 1
ATOM 1365 C CA . ALA A 1 185 ? 22.421 4.243 4.838 1.00 51.56 185 ALA A CA 1
ATOM 1366 C C . ALA A 1 185 ? 23.457 4.955 5.720 1.00 51.56 185 ALA A C 1
ATOM 1368 O O . ALA A 1 185 ? 24.661 4.924 5.365 1.00 51.56 185 ALA A O 1
#

Organism: NCBI:txid28047

Secondary structure (DSSP, 8-state):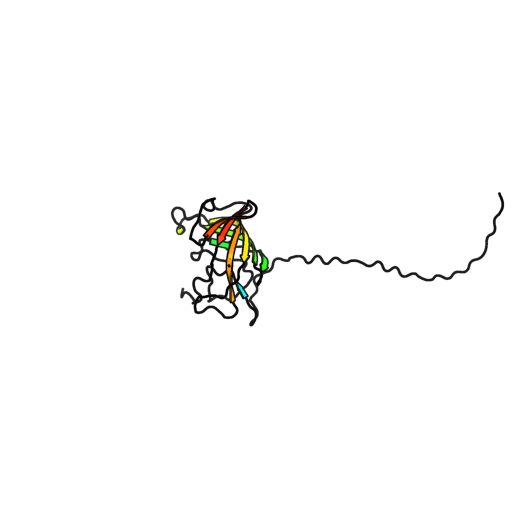
------------------------------PPBPPEEPPTTSPEEEE-TT--TTS--EES-SSEEEETTTTEEEEEEEEEE-STT-EEEEEEEEEE--SS-TTTPPEEEEEEEEEEEEEE---STTPPTTEEEEEEEEEE-SS---TT--TT-EEETTEEEEEETTEEEEEE-S---S-SS----

Foldseek 3Di:
DDDDDDDDDDDDDDDDDDDPDPPDDPPPPLDFDEKDQDDPPAAQEAAAQADALVDGRIPQYQKDQNPNVSQWMFHNWTWSDDDQAWTKIKGWIFHFPQVVHRVPTDTDTFIWIKIFHDWDDAPAPQADPNYTYRQKMKTWGAPDDDPQQDPPDAPDPQWHWDADVNTTMIMGGRHHHPHNDRPPD